Protein AF-A0A382X6I2-F1 (afdb_monomer_lite)

Organism: NCBI:txid408172

Structure (mmCIF, N/CA/C/O backbone):
data_AF-A0A382X6I2-F1
#
_entry.id   AF-A0A382X6I2-F1
#
loop_
_atom_site.group_PDB
_atom_site.id
_atom_site.type_symbol
_atom_site.label_atom_id
_atom_site.label_alt_id
_atom_site.label_comp_id
_atom_site.label_asym_id
_atom_site.label_entity_id
_atom_site.label_seq_id
_atom_site.pdbx_PDB_ins_code
_atom_site.Cartn_x
_atom_site.Cartn_y
_atom_site.Cartn_z
_atom_site.occupancy
_atom_site.B_iso_or_equiv
_atom_site.auth_seq_id
_atom_site.auth_comp_id
_atom_site.auth_asym_id
_atom_site.auth_atom_id
_atom_site.pdbx_PDB_model_num
ATOM 1 N N . VAL A 1 1 ? 8.672 -0.608 -14.858 1.00 56.34 1 VAL A N 1
ATOM 2 C CA . VAL A 1 1 ? 7.930 -1.368 -15.909 1.00 56.34 1 VAL A CA 1
ATOM 3 C C . VAL A 1 1 ? 8.801 -2.324 -16.708 1.00 56.34 1 VAL A C 1
ATOM 5 O O . VAL A 1 1 ? 8.551 -3.518 -16.644 1.00 56.34 1 VAL A O 1
ATOM 8 N N . ARG A 1 2 ? 9.823 -1.840 -17.442 1.00 65.06 2 ARG A N 1
ATOM 9 C CA . ARG A 1 2 ? 10.637 -2.690 -18.342 1.00 65.06 2 ARG A CA 1
ATOM 10 C C . ARG A 1 2 ? 11.285 -3.882 -17.634 1.00 65.06 2 ARG A C 1
ATOM 12 O O . ARG A 1 2 ? 11.310 -4.963 -18.203 1.00 65.06 2 ARG A O 1
ATOM 19 N N . ARG A 1 3 ? 11.710 -3.699 -16.377 1.00 73.62 3 ARG A N 1
ATOM 20 C CA . ARG A 1 3 ? 12.222 -4.780 -15.524 1.00 73.62 3 ARG A CA 1
ATOM 21 C C . ARG A 1 3 ? 11.199 -5.909 -15.349 1.00 73.62 3 ARG A C 1
ATOM 23 O O . ARG A 1 3 ? 11.481 -7.027 -15.742 1.00 73.62 3 ARG A O 1
ATOM 30 N N . TRP A 1 4 ? 10.005 -5.619 -14.829 1.00 74.12 4 TRP A N 1
ATOM 31 C CA . TRP A 1 4 ? 8.982 -6.645 -14.569 1.00 74.12 4 TRP A CA 1
ATOM 32 C C . TRP A 1 4 ? 8.440 -7.300 -15.835 1.00 74.12 4 TRP A C 1
ATOM 34 O O . TRP A 1 4 ? 8.237 -8.508 -15.851 1.00 74.12 4 TRP A O 1
ATOM 44 N N . HIS A 1 5 ? 8.257 -6.524 -16.905 1.00 77.75 5 HIS A N 1
ATOM 45 C CA . HIS A 1 5 ? 7.891 -7.079 -18.203 1.00 77.75 5 HIS A CA 1
ATOM 46 C C . HIS A 1 5 ? 8.974 -8.038 -18.721 1.00 77.75 5 HIS A C 1
ATOM 48 O O . HIS A 1 5 ? 8.654 -9.165 -19.078 1.00 77.75 5 HIS A O 1
ATOM 54 N N . GLY A 1 6 ? 10.252 -7.641 -18.679 1.00 78.44 6 GLY A N 1
ATOM 55 C CA . GLY A 1 6 ? 11.369 -8.504 -19.072 1.00 78.44 6 GLY A CA 1
ATOM 56 C C . GLY A 1 6 ? 11.464 -9.780 -18.233 1.00 78.44 6 GLY A C 1
ATOM 57 O O . GLY A 1 6 ? 11.609 -10.862 -18.789 1.00 78.44 6 GLY A O 1
ATOM 58 N N . LEU A 1 7 ? 11.296 -9.676 -16.911 1.00 80.38 7 LEU A N 1
ATOM 59 C CA . LEU A 1 7 ? 11.287 -10.837 -16.017 1.00 80.38 7 LEU A CA 1
ATOM 60 C C . LEU A 1 7 ? 10.125 -11.792 -16.309 1.00 80.38 7 LEU A C 1
ATOM 62 O O . LEU A 1 7 ? 10.330 -12.999 -16.371 1.00 80.38 7 LEU A O 1
ATOM 66 N N . ALA A 1 8 ? 8.922 -11.267 -16.545 1.00 81.50 8 ALA A N 1
ATOM 67 C CA . ALA A 1 8 ? 7.770 -12.087 -16.906 1.00 81.50 8 ALA A CA 1
ATOM 68 C C . ALA A 1 8 ? 7.981 -12.838 -18.231 1.00 81.50 8 ALA A C 1
ATOM 70 O O . ALA A 1 8 ? 7.583 -13.995 -18.338 1.00 81.50 8 ALA A O 1
ATOM 71 N N . LEU A 1 9 ? 8.651 -12.223 -19.215 1.00 82.62 9 LEU A N 1
ATOM 72 C CA . LEU A 1 9 ? 9.014 -12.886 -20.472 1.00 82.62 9 LEU A CA 1
ATOM 73 C C . LEU A 1 9 ? 10.057 -13.992 -20.284 1.00 82.62 9 LEU A C 1
ATOM 75 O O . LEU A 1 9 ? 9.962 -15.026 -20.939 1.00 82.62 9 LEU A O 1
ATOM 79 N N . LEU A 1 10 ? 11.040 -13.797 -19.401 1.00 84.19 10 LEU A N 1
ATOM 80 C CA . LEU A 1 10 ? 12.022 -14.838 -19.072 1.00 84.19 10 LEU A CA 1
ATOM 81 C C . LEU A 1 10 ? 11.347 -16.042 -18.411 1.00 84.19 10 LEU A C 1
ATOM 83 O O . LEU A 1 10 ? 11.576 -17.176 -18.828 1.00 84.19 10 LEU A O 1
ATOM 87 N N . VAL A 1 11 ? 10.451 -15.780 -17.454 1.00 84.12 11 VAL A N 1
ATOM 88 C CA . VAL A 1 11 ? 9.634 -16.809 -16.798 1.00 84.12 11 VAL A CA 1
ATOM 89 C C . VAL A 1 11 ? 8.746 -17.534 -17.811 1.00 84.12 11 VAL A C 1
ATOM 91 O O . VAL A 1 11 ? 8.694 -18.757 -17.807 1.00 84.12 11 VAL A O 1
ATOM 94 N N . LEU A 1 12 ? 8.086 -16.802 -18.716 1.00 84.44 12 LEU A N 1
ATOM 95 C CA . LEU A 1 12 ? 7.240 -17.387 -19.764 1.00 84.44 12 LEU A CA 1
ATOM 96 C C . LEU A 1 12 ? 8.028 -18.319 -20.698 1.00 84.44 12 LEU A C 1
ATOM 98 O O . LEU A 1 12 ? 7.512 -19.342 -21.138 1.00 84.44 12 LEU A O 1
ATOM 102 N N . LYS A 1 13 ? 9.287 -17.973 -20.985 1.00 85.62 13 LYS A N 1
ATOM 103 C CA . LYS A 1 13 ? 10.186 -18.743 -21.855 1.00 85.62 13 LYS A CA 1
ATOM 104 C C . LYS A 1 13 ? 10.961 -19.841 -21.115 1.00 85.62 13 LYS A C 1
ATOM 106 O O . LYS A 1 13 ? 11.794 -20.489 -21.741 1.00 85.62 13 LYS A O 1
ATOM 111 N N . ASN A 1 14 ? 10.694 -20.058 -19.822 1.00 81.38 14 ASN A N 1
ATOM 112 C CA . ASN A 1 14 ? 11.422 -20.993 -18.953 1.00 81.38 14 ASN A CA 1
ATOM 113 C C . ASN A 1 14 ? 12.951 -20.801 -18.993 1.00 81.38 14 ASN A C 1
ATOM 115 O O . ASN A 1 14 ? 13.709 -21.767 -18.950 1.00 81.38 14 ASN A O 1
ATOM 119 N N . ILE A 1 15 ? 13.416 -19.552 -19.093 1.00 78.94 15 ILE A N 1
ATOM 120 C CA . ILE A 1 15 ? 14.846 -19.234 -19.063 1.00 78.94 15 ILE A CA 1
ATOM 121 C C . ILE A 1 15 ? 15.241 -18.982 -17.607 1.00 78.94 15 ILE A C 1
ATOM 123 O O . ILE A 1 15 ? 14.741 -18.044 -16.983 1.00 78.94 15 ILE A O 1
ATOM 127 N N . GLU A 1 16 ? 16.136 -19.810 -17.067 1.00 67.00 16 GLU A N 1
ATOM 128 C CA . GLU A 1 16 ? 16.657 -19.642 -15.708 1.00 67.00 16 GLU A CA 1
ATOM 129 C C . GLU A 1 16 ? 17.445 -18.330 -15.592 1.00 67.00 16 GLU A C 1
ATOM 131 O O . GLU A 1 16 ? 18.432 -18.103 -16.292 1.00 67.00 16 GLU A O 1
ATOM 136 N N . SER A 1 17 ? 17.002 -17.444 -14.698 1.00 60.38 17 SER A N 1
ATOM 137 C CA . SER A 1 17 ? 17.701 -16.202 -14.368 1.00 60.38 17 SER A CA 1
ATOM 138 C C . SER A 1 17 ? 18.360 -16.329 -12.985 1.00 60.38 17 SER A C 1
ATOM 140 O O . SER A 1 17 ? 17.630 -16.442 -11.997 1.00 60.38 17 SER A O 1
ATOM 142 N N . PRO A 1 18 ? 19.699 -16.278 -12.879 1.00 56.12 18 PRO A N 1
ATOM 143 C CA . PRO A 1 18 ? 20.418 -16.619 -11.647 1.00 56.12 18 PRO A CA 1
ATOM 144 C C . PRO A 1 18 ? 20.353 -15.575 -10.509 1.00 56.12 18 PRO A C 1
ATOM 146 O O . PRO A 1 18 ? 20.893 -15.828 -9.439 1.00 56.12 18 PRO A O 1
ATOM 149 N N . GLU A 1 19 ? 19.689 -14.424 -10.682 1.00 56.19 19 GLU A N 1
ATOM 150 C CA . GLU A 1 19 ? 19.811 -13.273 -9.758 1.00 56.19 19 GLU A CA 1
ATOM 151 C C . GLU A 1 19 ? 18.493 -12.771 -9.128 1.00 56.19 19 GLU A C 1
ATOM 153 O O . GLU A 1 19 ? 18.365 -11.586 -8.811 1.00 56.19 19 GLU A O 1
ATOM 158 N N . LEU A 1 20 ? 17.470 -13.613 -8.949 1.00 57.66 20 LEU A N 1
ATOM 159 C CA . LEU A 1 20 ? 16.170 -13.130 -8.453 1.00 57.66 20 LEU A CA 1
ATOM 160 C C . LEU A 1 20 ? 15.783 -13.684 -7.084 1.00 57.66 20 LEU A C 1
ATOM 162 O O . LEU A 1 20 ? 15.649 -14.888 -6.884 1.00 57.66 20 LEU A O 1
ATOM 166 N N . ASN A 1 21 ? 15.505 -12.763 -6.158 1.00 63.97 21 ASN A N 1
ATOM 167 C CA . ASN A 1 21 ? 14.834 -13.065 -4.900 1.00 63.97 21 ASN A CA 1
ATOM 168 C C . ASN A 1 21 ? 13.460 -13.697 -5.175 1.00 63.97 21 ASN A C 1
ATOM 170 O O . ASN A 1 21 ? 12.673 -13.174 -5.964 1.00 63.97 21 ASN A O 1
ATOM 174 N N . ILE A 1 22 ? 13.136 -14.774 -4.456 1.00 64.38 22 ILE A N 1
ATOM 175 C CA . ILE A 1 22 ? 11.884 -15.547 -4.599 1.00 64.38 22 ILE A CA 1
ATOM 176 C C . ILE A 1 22 ? 10.633 -14.649 -4.497 1.00 64.38 22 ILE A C 1
ATOM 178 O O . ILE A 1 22 ? 9.656 -14.847 -5.216 1.00 64.38 22 ILE A O 1
ATOM 182 N N . ILE A 1 23 ? 10.684 -13.624 -3.641 1.00 61.97 23 ILE A N 1
ATOM 183 C CA . ILE A 1 23 ? 9.593 -12.659 -3.412 1.00 61.97 23 ILE A CA 1
ATOM 184 C C . ILE A 1 23 ? 9.403 -11.730 -4.623 1.00 61.97 23 ILE A C 1
ATOM 186 O O . ILE A 1 23 ? 8.279 -11.422 -5.010 1.00 61.97 23 ILE A O 1
ATOM 190 N N . ASP A 1 24 ? 10.488 -11.320 -5.282 1.00 64.38 24 ASP A N 1
ATOM 191 C CA . ASP A 1 24 ? 10.397 -10.504 -6.497 1.00 64.38 24 ASP A CA 1
ATOM 192 C C . ASP A 1 24 ? 9.832 -11.324 -7.674 1.00 64.38 24 ASP A C 1
ATOM 194 O O . ASP A 1 24 ? 9.151 -10.791 -8.551 1.00 64.38 24 ASP A O 1
ATOM 198 N N . LEU A 1 25 ? 10.038 -12.643 -7.667 1.00 76.94 25 LEU A N 1
ATOM 199 C CA . LEU A 1 25 ? 9.598 -13.545 -8.728 1.00 76.94 25 LEU A CA 1
ATOM 200 C C . LEU A 1 25 ? 8.075 -13.771 -8.742 1.00 76.94 25 LEU A C 1
ATOM 202 O O . LEU A 1 25 ? 7.506 -14.015 -9.805 1.00 76.94 25 LEU A O 1
ATOM 206 N N . ALA A 1 26 ? 7.391 -13.629 -7.602 1.00 82.00 26 ALA A N 1
ATOM 207 C CA . ALA A 1 26 ? 5.947 -13.862 -7.494 1.00 82.00 26 ALA A CA 1
ATOM 208 C C . ALA A 1 26 ? 5.128 -12.973 -8.449 1.00 82.00 26 ALA A C 1
ATOM 210 O O . ALA A 1 26 ? 4.236 -13.452 -9.151 1.00 82.00 26 ALA A O 1
ATOM 211 N N . TYR A 1 27 ? 5.472 -11.684 -8.538 1.00 84.50 27 TYR A N 1
ATOM 212 C CA . TYR A 1 27 ? 4.810 -10.764 -9.466 1.00 84.50 27 TYR A CA 1
ATOM 213 C C . TYR A 1 27 ? 5.131 -11.087 -10.933 1.00 84.50 27 TYR A C 1
ATOM 215 O O . TYR A 1 27 ? 4.260 -10.971 -11.795 1.00 84.50 27 TYR A O 1
ATOM 223 N N . ALA A 1 28 ? 6.357 -11.536 -11.222 1.00 86.19 28 ALA A N 1
ATOM 224 C CA . ALA A 1 28 ? 6.752 -11.955 -12.565 1.00 86.19 28 ALA A CA 1
ATOM 225 C C . ALA A 1 28 ? 6.007 -13.225 -13.015 1.00 86.19 28 ALA A C 1
ATOM 227 O O . ALA A 1 28 ? 5.555 -13.274 -14.156 1.00 86.19 28 ALA A O 1
ATOM 228 N N . TYR A 1 29 ? 5.805 -14.205 -12.125 1.00 87.25 29 TYR A N 1
ATOM 229 C CA . TYR A 1 29 ? 4.975 -15.386 -12.392 1.00 87.25 29 TYR A CA 1
ATOM 230 C C . TYR A 1 29 ? 3.515 -15.025 -12.639 1.00 87.25 29 TYR A C 1
ATOM 232 O O . TYR A 1 29 ? 2.929 -15.497 -13.611 1.00 87.25 29 TYR A O 1
ATOM 240 N N . PHE A 1 30 ? 2.938 -14.161 -11.800 1.00 87.62 30 PHE A N 1
ATOM 241 C CA . PHE A 1 30 ? 1.582 -13.657 -12.013 1.00 87.62 30 PHE A CA 1
ATOM 242 C C . PHE A 1 30 ? 1.449 -13.005 -13.395 1.00 87.62 30 PHE A C 1
ATOM 244 O O . PHE A 1 30 ? 0.538 -13.330 -14.152 1.00 87.62 30 PHE A O 1
ATOM 251 N N . LEU A 1 31 ? 2.387 -12.131 -13.759 1.00 87.69 31 LEU A N 1
ATOM 252 C CA . LEU A 1 31 ? 2.351 -11.437 -15.041 1.00 87.69 31 LEU A CA 1
ATOM 253 C C . LEU A 1 31 ? 2.604 -12.377 -16.232 1.00 87.69 31 LEU A C 1
ATOM 255 O O . LEU A 1 31 ? 1.954 -12.236 -17.264 1.00 87.69 31 LEU A O 1
ATOM 259 N N . SER A 1 32 ? 3.494 -13.359 -16.080 1.00 87.75 32 SER A N 1
ATOM 260 C CA . SER A 1 32 ? 3.747 -14.408 -17.074 1.00 87.75 32 SER A CA 1
ATOM 261 C C . SER A 1 32 ? 2.498 -15.255 -17.333 1.00 87.75 32 SER A C 1
ATOM 263 O O . SER A 1 32 ? 2.132 -15.478 -18.485 1.00 87.75 32 SER A O 1
ATOM 265 N N . PHE A 1 33 ? 1.772 -15.633 -16.277 1.00 88.94 33 PHE A N 1
ATOM 266 C CA . PHE A 1 33 ? 0.485 -16.320 -16.394 1.00 88.94 33 PHE A CA 1
ATOM 267 C C . PHE A 1 33 ? -0.564 -15.475 -17.133 1.00 88.94 33 PHE A C 1
ATOM 269 O O . PHE A 1 33 ? -1.317 -15.985 -17.955 1.00 88.94 33 PHE A O 1
ATOM 276 N N . ILE A 1 34 ? -0.607 -14.163 -16.898 1.00 89.38 34 ILE A N 1
ATOM 277 C CA . ILE A 1 34 ? -1.490 -13.279 -17.668 1.00 89.38 34 ILE A CA 1
ATOM 278 C C . ILE A 1 34 ? -1.079 -13.233 -19.145 1.00 89.38 34 ILE A C 1
ATOM 280 O O . ILE A 1 34 ? -1.947 -13.280 -20.018 1.00 89.38 34 ILE A O 1
ATOM 284 N N . TYR A 1 35 ? 0.219 -13.147 -19.447 1.00 90.12 35 TYR A N 1
ATOM 285 C CA . TYR A 1 35 ? 0.704 -13.130 -20.829 1.00 90.12 35 TYR A CA 1
ATOM 286 C C . TYR A 1 35 ? 0.437 -14.437 -21.566 1.00 90.12 35 TYR A C 1
ATOM 288 O O . TYR A 1 35 ? 0.106 -14.381 -22.747 1.00 90.12 35 TYR A O 1
ATOM 296 N N . SER A 1 36 ? 0.508 -15.586 -20.888 1.00 89.56 36 SER A N 1
ATOM 297 C CA . SER A 1 36 ? 0.186 -16.877 -21.504 1.00 89.56 36 SER A CA 1
ATOM 298 C C . SER A 1 36 ? -1.292 -16.999 -21.888 1.00 89.56 36 SER A C 1
ATOM 300 O O . SER A 1 36 ? -1.613 -17.670 -22.865 1.00 89.56 36 SER A O 1
ATOM 302 N N . LEU A 1 37 ? -2.190 -16.326 -21.159 1.00 90.50 37 LEU A N 1
ATOM 303 C CA . LEU A 1 37 ? -3.623 -16.280 -21.468 1.00 90.50 37 LEU A CA 1
ATOM 304 C C . LEU A 1 37 ? -4.003 -15.203 -22.489 1.00 90.50 37 LEU A C 1
ATOM 306 O O . LEU A 1 37 ? -5.066 -15.286 -23.102 1.00 90.50 37 LEU A O 1
ATOM 310 N N . THR A 1 38 ? -3.190 -14.157 -22.616 1.00 88.38 38 THR A N 1
ATOM 311 C CA . THR A 1 38 ? -3.506 -12.975 -23.423 1.00 88.38 38 THR A CA 1
ATOM 312 C C . THR A 1 38 ? -2.442 -12.751 -24.493 1.00 88.38 38 THR A C 1
ATOM 314 O O . THR A 1 38 ? -2.370 -13.508 -25.455 1.00 88.38 38 THR A O 1
ATOM 317 N N . THR A 1 39 ? -1.640 -11.693 -24.364 1.00 87.12 39 THR A N 1
ATOM 318 C CA . THR A 1 39 ? -0.507 -11.385 -25.236 1.00 87.12 39 THR A CA 1
ATOM 319 C C . THR A 1 39 ? 0.630 -10.760 -24.430 1.00 87.12 39 THR A C 1
ATOM 321 O O . THR A 1 39 ? 0.419 -10.127 -23.393 1.00 87.12 39 THR A O 1
ATOM 324 N N . GLU A 1 40 ? 1.855 -10.911 -24.926 1.00 87.00 40 GLU A N 1
ATOM 325 C CA . GLU A 1 40 ? 3.065 -10.311 -24.360 1.00 87.00 40 GLU A CA 1
ATOM 326 C C . GLU A 1 40 ? 3.086 -8.789 -24.593 1.00 87.00 40 GLU A C 1
ATOM 328 O O . GLU A 1 40 ? 3.705 -8.291 -25.531 1.00 87.00 40 GLU A O 1
ATOM 333 N N . SER A 1 41 ? 2.389 -8.017 -23.756 1.00 83.81 41 SER A N 1
ATOM 334 C CA . SER A 1 41 ? 2.269 -6.568 -23.950 1.00 83.81 41 SER A CA 1
ATOM 335 C C . SER A 1 41 ? 2.457 -5.772 -22.665 1.00 83.81 41 SER A C 1
ATOM 337 O O . SER A 1 41 ? 1.767 -5.980 -21.667 1.00 83.81 41 SER A O 1
ATOM 339 N N . ILE A 1 42 ? 3.345 -4.773 -22.726 1.00 82.75 42 ILE A N 1
ATOM 340 C CA . ILE A 1 42 ? 3.538 -3.775 -21.661 1.00 82.75 42 ILE A CA 1
ATOM 341 C C . ILE A 1 42 ? 2.232 -3.020 -21.375 1.00 82.75 42 ILE A C 1
ATOM 343 O O . ILE A 1 42 ? 1.951 -2.674 -20.225 1.00 82.75 42 ILE A O 1
ATOM 347 N N . THR A 1 43 ? 1.415 -2.785 -22.404 1.00 83.62 43 THR A N 1
ATOM 348 C CA . THR A 1 43 ? 0.135 -2.080 -22.278 1.00 83.62 43 THR A CA 1
ATOM 349 C C . THR A 1 43 ? -0.820 -2.829 -21.354 1.00 83.62 43 THR A C 1
ATOM 351 O O . THR A 1 43 ? -1.482 -2.205 -20.530 1.00 83.62 43 THR A O 1
ATOM 354 N N . ILE A 1 44 ? -0.842 -4.165 -21.427 1.00 83.31 44 ILE A N 1
ATOM 355 C CA . ILE A 1 44 ? -1.668 -5.006 -20.551 1.00 83.31 44 ILE A CA 1
ATOM 356 C C . ILE A 1 44 ? -1.200 -4.881 -19.099 1.00 83.31 44 ILE A C 1
ATOM 358 O O . ILE A 1 44 ? -2.027 -4.739 -18.201 1.00 83.31 44 ILE A O 1
ATOM 362 N N . THR A 1 45 ? 0.113 -4.855 -18.852 1.00 84.12 45 THR A N 1
ATOM 363 C CA . THR A 1 45 ? 0.650 -4.656 -17.496 1.00 84.12 45 THR A CA 1
ATOM 364 C C . THR A 1 45 ? 0.215 -3.323 -16.902 1.00 84.12 45 THR A C 1
ATOM 366 O O . THR A 1 45 ? -0.196 -3.270 -15.744 1.00 84.12 45 THR A O 1
ATOM 369 N N . ILE A 1 46 ? 0.330 -2.241 -17.680 1.00 81.56 46 ILE A N 1
ATOM 370 C CA . ILE A 1 46 ? -0.042 -0.893 -17.239 1.00 81.56 46 ILE A CA 1
ATOM 371 C C . ILE A 1 46 ? -1.542 -0.851 -16.958 1.00 81.56 46 ILE A C 1
ATOM 373 O O . ILE A 1 46 ? -1.939 -0.451 -15.869 1.00 81.56 46 ILE A O 1
ATOM 377 N N . PHE A 1 47 ? -2.358 -1.350 -17.887 1.00 85.00 47 PHE A N 1
ATOM 378 C CA . PHE A 1 47 ? -3.807 -1.411 -17.729 1.00 85.00 47 PHE A CA 1
ATOM 379 C C . PHE A 1 47 ? -4.219 -2.153 -16.451 1.00 85.00 47 PHE A C 1
ATOM 381 O O . PHE A 1 47 ? -4.982 -1.621 -15.647 1.00 85.00 47 PHE A O 1
ATOM 388 N N . LEU A 1 48 ? -3.674 -3.349 -16.214 1.00 87.62 48 LEU A N 1
ATOM 389 C CA . LEU A 1 48 ? -3.992 -4.138 -15.024 1.00 87.62 48 LEU A CA 1
ATOM 390 C C . LEU A 1 48 ? -3.539 -3.459 -13.724 1.00 87.62 48 LEU A C 1
ATOM 392 O O . LEU A 1 48 ? -4.262 -3.501 -12.731 1.00 87.62 48 LEU A O 1
ATOM 396 N N . SER A 1 49 ? -2.373 -2.805 -13.730 1.00 86.38 49 SER A N 1
ATOM 397 C CA . SER A 1 49 ? -1.899 -1.992 -12.602 1.00 86.38 49 SER A CA 1
ATOM 398 C C . SER A 1 49 ? -2.866 -0.840 -12.300 1.00 86.38 49 SER A C 1
ATOM 400 O O . SER A 1 49 ? -3.280 -0.655 -11.154 1.00 86.38 49 SER A O 1
ATOM 402 N N . SER A 1 50 ? -3.319 -0.119 -13.331 1.00 85.69 50 SER A N 1
ATOM 403 C CA . SER A 1 50 ? -4.300 0.960 -13.181 1.00 85.69 50 SER A CA 1
ATOM 404 C C . SER A 1 50 ? -5.644 0.449 -12.654 1.00 85.69 50 SER A C 1
ATOM 406 O O . SER A 1 50 ? -6.231 1.074 -11.773 1.00 85.69 50 SER A O 1
ATOM 408 N N . VAL A 1 51 ? -6.115 -0.713 -13.122 1.00 88.75 51 VAL A N 1
ATOM 409 C CA . VAL A 1 51 ? -7.336 -1.352 -12.602 1.00 88.75 51 VAL A CA 1
ATOM 410 C C . VAL A 1 51 ? -7.181 -1.706 -11.121 1.00 88.75 51 VAL A C 1
ATOM 412 O O . VAL A 1 51 ? -8.055 -1.366 -10.322 1.00 88.75 51 VAL A O 1
ATOM 415 N N . ALA A 1 52 ? -6.068 -2.335 -10.729 1.00 91.44 52 ALA A N 1
ATOM 416 C CA . ALA A 1 52 ? -5.797 -2.670 -9.331 1.00 91.44 52 ALA A CA 1
ATOM 417 C C . ALA A 1 52 ? -5.790 -1.419 -8.437 1.00 91.44 52 ALA A C 1
ATOM 419 O O . ALA A 1 52 ? -6.374 -1.425 -7.351 1.00 91.44 52 ALA A O 1
ATOM 420 N N . TRP A 1 53 ? -5.204 -0.323 -8.922 1.00 89.38 53 TRP A N 1
ATOM 421 C CA . TRP A 1 53 ? -5.209 0.956 -8.220 1.00 89.38 53 TRP A CA 1
ATOM 422 C C . TRP A 1 53 ? -6.619 1.544 -8.061 1.00 89.38 53 TRP A C 1
ATOM 424 O O . TRP A 1 53 ? -6.996 1.934 -6.956 1.00 89.38 53 TRP A O 1
ATOM 434 N N . VAL A 1 54 ? -7.436 1.553 -9.121 1.00 89.19 54 VAL A N 1
ATOM 435 C CA . VAL A 1 54 ? -8.825 2.046 -9.055 1.00 89.19 54 VAL A CA 1
ATOM 436 C C . VAL A 1 54 ? -9.642 1.235 -8.048 1.00 89.19 54 VAL A C 1
ATOM 438 O O . VAL A 1 54 ? -10.342 1.806 -7.209 1.00 89.19 54 VAL A O 1
ATOM 441 N N . ILE A 1 55 ? -9.524 -0.096 -8.074 1.00 93.88 55 ILE A N 1
ATOM 442 C CA . ILE A 1 55 ? -10.192 -0.968 -7.098 1.00 93.88 55 ILE A CA 1
ATOM 443 C C . ILE A 1 55 ? -9.715 -0.630 -5.680 1.00 93.88 55 ILE A C 1
ATOM 445 O O . ILE A 1 55 ? -10.533 -0.523 -4.767 1.00 93.88 55 ILE A O 1
ATOM 449 N N . SER A 1 56 ? -8.415 -0.397 -5.494 1.00 93.06 56 SER A N 1
ATOM 450 C CA . SER A 1 56 ? -7.852 0.008 -4.206 1.00 93.06 56 SER A CA 1
ATOM 451 C C . SER A 1 56 ? -8.465 1.313 -3.684 1.00 93.06 56 SER A C 1
ATOM 453 O O . SER A 1 56 ? -8.860 1.379 -2.518 1.00 93.06 56 SER A O 1
ATOM 455 N N . ALA A 1 57 ? -8.636 2.321 -4.547 1.00 91.38 57 ALA A N 1
ATOM 456 C CA . ALA A 1 57 ? -9.289 3.583 -4.198 1.00 91.38 57 ALA A CA 1
ATOM 457 C C . ALA A 1 57 ? -10.758 3.382 -3.779 1.00 91.38 57 ALA A C 1
ATOM 459 O O . ALA A 1 57 ? -11.219 3.969 -2.797 1.00 91.38 57 ALA A O 1
ATOM 460 N N . PHE A 1 58 ? -11.494 2.501 -4.466 1.00 94.50 58 PHE A N 1
ATOM 461 C CA . PHE A 1 58 ? -12.861 2.148 -4.074 1.00 94.50 58 PHE A CA 1
ATOM 462 C C . PHE A 1 58 ? -12.925 1.445 -2.715 1.00 94.50 58 PHE A C 1
ATOM 464 O O . PHE A 1 58 ? -13.832 1.714 -1.924 1.00 94.50 58 PHE A O 1
ATOM 471 N N . VAL A 1 59 ? -11.975 0.558 -2.414 1.00 96.25 59 VAL A N 1
ATOM 472 C CA . VAL A 1 59 ? -11.893 -0.084 -1.094 1.00 96.25 59 VAL A CA 1
ATOM 473 C C . VAL A 1 59 ? -11.590 0.959 -0.017 1.00 96.25 59 VAL A C 1
ATOM 475 O O . VAL A 1 59 ? -12.258 0.964 1.015 1.00 96.25 59 VAL A O 1
ATOM 478 N N . LEU A 1 60 ? -10.674 1.897 -0.273 1.00 94.00 60 LEU A N 1
ATOM 479 C CA . LEU A 1 60 ? -10.382 3.002 0.643 1.00 94.00 60 LEU A CA 1
ATOM 480 C C . LEU A 1 60 ? -11.623 3.859 0.929 1.00 94.00 60 LEU A C 1
ATOM 482 O O . LEU A 1 60 ? -11.908 4.155 2.088 1.00 94.00 60 LEU A O 1
ATOM 486 N N . LEU A 1 61 ? -12.413 4.190 -0.096 1.00 93.81 61 LEU A N 1
ATOM 487 C CA . LEU A 1 61 ? -13.698 4.877 0.073 1.00 93.81 61 LEU A CA 1
ATOM 488 C C . LEU A 1 61 ? -14.636 4.122 1.016 1.00 93.81 61 LEU A C 1
ATOM 490 O O . LEU A 1 61 ? -15.235 4.722 1.909 1.00 93.81 61 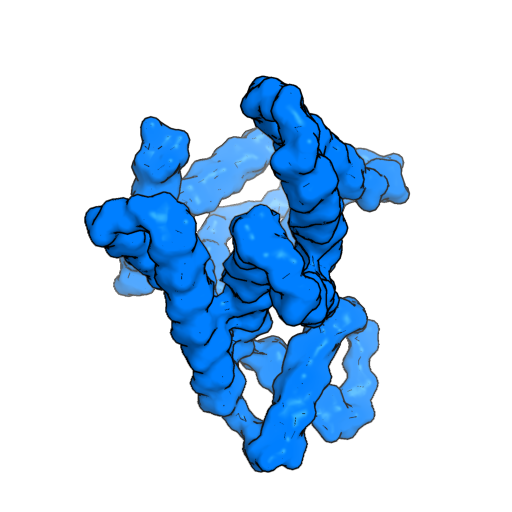LEU A O 1
ATOM 494 N N . LYS A 1 62 ? -14.738 2.797 0.867 1.00 94.69 62 LYS A N 1
ATOM 495 C CA . LYS A 1 62 ? -15.541 1.970 1.777 1.00 94.69 62 LYS A CA 1
ATOM 496 C C . LYS A 1 62 ? -15.006 2.005 3.208 1.00 94.69 62 LYS A C 1
ATOM 498 O O . LYS A 1 62 ? -15.810 2.099 4.129 1.00 94.69 62 LYS A O 1
ATOM 503 N N . ILE A 1 63 ? -13.687 1.971 3.404 1.00 92.94 63 ILE A N 1
ATOM 504 C CA . ILE A 1 63 ? -13.069 2.104 4.733 1.00 92.94 63 ILE A CA 1
ATOM 505 C C . ILE A 1 63 ? -13.429 3.457 5.358 1.00 92.94 63 ILE A C 1
ATOM 507 O O . ILE A 1 63 ? -13.885 3.503 6.496 1.00 92.94 63 ILE A O 1
ATOM 511 N N . MET A 1 64 ? -13.287 4.560 4.622 1.00 91.19 64 MET A N 1
ATOM 512 C CA . MET A 1 64 ? -13.610 5.895 5.142 1.00 91.19 64 MET A CA 1
ATOM 513 C C . MET A 1 64 ? -15.092 6.046 5.497 1.00 91.19 64 MET A C 1
ATOM 515 O O . MET A 1 64 ? -15.421 6.666 6.509 1.00 91.19 64 MET A O 1
ATOM 519 N N . ASN A 1 65 ? -15.979 5.446 4.698 1.00 92.38 65 ASN A N 1
ATOM 520 C CA . ASN A 1 65 ? -17.410 5.389 4.991 1.00 92.38 65 ASN A CA 1
ATOM 521 C C . ASN A 1 65 ? -17.700 4.593 6.271 1.00 92.38 65 ASN A C 1
ATOM 523 O O . ASN A 1 65 ? -18.541 5.014 7.058 1.00 92.38 65 ASN A O 1
ATOM 527 N N . LEU A 1 66 ? -16.986 3.488 6.523 1.00 89.69 66 LEU A N 1
ATOM 528 C CA . LEU A 1 66 ? -17.117 2.729 7.777 1.00 89.69 66 LEU A CA 1
ATOM 529 C C . LEU A 1 66 ? -16.713 3.552 9.007 1.00 89.69 66 LEU A C 1
ATOM 531 O O . LEU A 1 66 ? -17.272 3.355 10.082 1.00 89.69 66 LEU A O 1
ATOM 535 N N . PHE A 1 67 ? -15.766 4.479 8.855 1.00 88.25 67 PHE A N 1
ATOM 536 C CA . PHE A 1 67 ? -15.368 5.411 9.912 1.00 88.25 67 PHE A CA 1
ATOM 537 C C . PHE A 1 67 ? -16.246 6.669 9.992 1.00 88.25 67 PHE A C 1
ATOM 539 O O . PHE A 1 67 ? -15.943 7.562 10.782 1.00 88.25 67 PHE A O 1
ATOM 546 N N . SER A 1 68 ? -17.317 6.759 9.194 1.00 90.81 68 SER A N 1
ATOM 547 C CA . SER A 1 68 ? -18.217 7.918 9.138 1.00 90.81 68 SER A CA 1
ATOM 548 C C . SER A 1 68 ? -17.473 9.247 8.946 1.00 90.81 68 SER A C 1
ATOM 550 O O . SER A 1 68 ? -17.819 10.261 9.557 1.00 90.81 68 SER A O 1
ATOM 552 N N . MET A 1 69 ? -16.414 9.250 8.127 1.00 88.38 69 MET A N 1
ATOM 553 C CA . MET A 1 69 ? -15.653 10.472 7.856 1.00 88.38 69 MET A CA 1
ATOM 554 C C . MET A 1 69 ? -16.532 11.520 7.154 1.00 88.38 69 MET A C 1
ATOM 556 O O . MET A 1 69 ? -17.436 11.197 6.387 1.00 88.38 69 MET A O 1
ATOM 560 N N . SER A 1 70 ? -16.266 12.804 7.395 1.00 93.06 70 SER A N 1
ATOM 561 C CA . SER A 1 70 ? -16.951 13.872 6.662 1.00 93.06 70 SER A CA 1
ATOM 562 C C . SER A 1 70 ? -16.513 13.889 5.193 1.00 93.06 70 SER A C 1
ATOM 564 O O . SER A 1 70 ? -15.371 13.551 4.875 1.00 93.06 70 SER A O 1
ATOM 566 N N . TYR A 1 71 ? -17.386 14.353 4.293 1.00 91.06 71 TYR A N 1
ATOM 567 C CA . TYR A 1 71 ? -17.082 14.452 2.858 1.00 91.06 71 TYR A CA 1
ATOM 568 C C . TYR A 1 71 ? -15.802 15.256 2.576 1.00 91.06 71 TYR A C 1
ATOM 570 O O . TYR A 1 71 ? -14.975 14.861 1.757 1.00 91.06 71 TYR A O 1
ATOM 578 N N . ARG A 1 72 ? -15.589 16.351 3.321 1.00 88.12 72 ARG A N 1
ATOM 579 C CA . ARG A 1 72 ? -14.363 17.155 3.234 1.00 88.12 72 ARG A CA 1
ATOM 580 C C . ARG A 1 72 ? -13.119 16.328 3.569 1.00 88.12 72 ARG A C 1
ATOM 582 O O . ARG A 1 72 ? -12.134 16.404 2.843 1.00 88.12 72 ARG A O 1
ATOM 589 N N . ASN A 1 73 ? -13.166 15.526 4.631 1.00 87.81 73 ASN A N 1
ATOM 590 C CA . ASN A 1 73 ? -12.032 14.697 5.042 1.00 87.81 73 ASN A CA 1
ATOM 591 C C . ASN A 1 73 ? -11.797 13.544 4.061 1.00 87.81 73 ASN A C 1
ATOM 593 O O . ASN A 1 73 ? -10.651 13.259 3.731 1.00 87.81 73 ASN A O 1
ATOM 597 N N . MET A 1 74 ? -12.865 12.933 3.542 1.00 89.25 74 MET A N 1
ATOM 598 C CA . MET A 1 74 ? -12.769 11.910 2.496 1.00 89.25 74 MET A CA 1
ATOM 599 C C . MET A 1 74 ? -12.093 12.453 1.237 1.00 89.25 74 MET A C 1
ATOM 601 O O . MET A 1 74 ? -11.212 11.797 0.689 1.00 89.25 74 MET A O 1
ATOM 605 N N . LEU A 1 75 ? -12.462 13.664 0.803 1.00 86.69 75 LEU A N 1
ATOM 606 C CA . LEU A 1 75 ? -11.819 14.325 -0.331 1.00 86.69 75 LEU A CA 1
ATOM 607 C C . LEU A 1 75 ? -10.335 14.581 -0.074 1.00 86.69 75 LEU A C 1
ATOM 609 O O . LEU A 1 75 ? -9.523 14.289 -0.943 1.00 86.69 75 LEU A O 1
ATOM 613 N N . ILE A 1 76 ? -9.970 15.079 1.111 1.00 84.62 76 ILE A N 1
ATOM 614 C CA . ILE A 1 76 ? -8.562 15.302 1.466 1.00 84.62 76 ILE A CA 1
ATOM 615 C C . ILE A 1 76 ? -7.785 13.983 1.404 1.00 84.62 76 ILE A C 1
ATOM 617 O O . ILE A 1 76 ? -6.744 13.925 0.761 1.00 84.62 76 ILE A O 1
ATOM 621 N N . VAL A 1 77 ? -8.304 12.907 2.002 1.00 86.19 77 VAL A N 1
ATOM 622 C CA . VAL A 1 77 ? -7.650 11.590 1.975 1.00 86.19 77 VAL A CA 1
ATOM 623 C C . VAL A 1 77 ? -7.542 11.045 0.549 1.00 86.19 77 VAL A C 1
ATOM 625 O O . VAL A 1 77 ? -6.497 10.511 0.197 1.00 86.19 77 VAL A O 1
ATOM 628 N N . LEU A 1 78 ? -8.563 11.210 -0.298 1.00 85.31 78 LEU A N 1
ATOM 629 C CA . LEU A 1 78 ? -8.501 10.802 -1.707 1.00 85.31 78 LEU A CA 1
ATOM 630 C C . LEU A 1 78 ? -7.485 11.605 -2.512 1.00 85.31 78 LEU A C 1
ATOM 632 O O . LEU A 1 78 ? -6.777 11.031 -3.338 1.00 85.31 78 LEU A O 1
ATOM 636 N N . ILE A 1 79 ? -7.405 12.914 -2.280 1.00 78.62 79 ILE A N 1
ATOM 637 C CA . ILE A 1 79 ? -6.399 13.774 -2.903 1.00 78.62 79 ILE A CA 1
ATOM 638 C C . ILE A 1 79 ? -5.014 13.309 -2.461 1.00 78.62 79 ILE A C 1
ATOM 640 O O . ILE A 1 79 ? -4.166 13.082 -3.312 1.00 78.62 79 ILE A O 1
ATOM 644 N N . LEU A 1 80 ? -4.797 13.064 -1.167 1.00 77.56 80 LEU A N 1
ATOM 645 C CA . LEU A 1 80 ? -3.525 12.542 -0.662 1.00 77.56 80 LEU A CA 1
ATOM 646 C C . LEU A 1 80 ? -3.199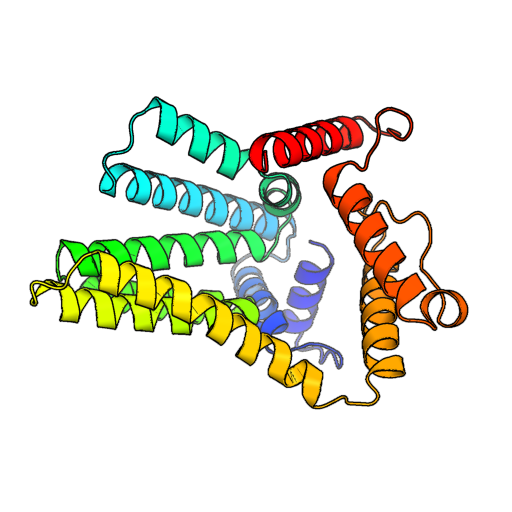 11.157 -1.228 1.00 77.56 80 LEU A C 1
ATOM 648 O O . LEU A 1 80 ? -2.056 10.894 -1.576 1.00 77.56 80 LEU A O 1
ATOM 652 N N . PHE A 1 81 ? -4.191 10.279 -1.357 1.00 80.50 81 PHE A N 1
ATOM 653 C CA . PHE A 1 81 ? -4.025 8.947 -1.933 1.00 80.50 81 PHE A CA 1
ATOM 654 C C . PHE A 1 81 ? -3.678 9.005 -3.429 1.00 80.50 81 PHE A C 1
ATOM 656 O O . PHE A 1 81 ? -2.837 8.247 -3.906 1.00 80.50 81 PHE A O 1
ATOM 663 N N . THR A 1 82 ? -4.305 9.920 -4.172 1.00 72.75 82 THR A N 1
ATOM 664 C CA . THR A 1 82 ? -4.148 10.045 -5.629 1.00 72.75 82 THR A CA 1
ATOM 665 C C . THR A 1 82 ? -2.891 10.809 -6.003 1.00 72.75 82 THR A C 1
ATOM 667 O O . THR A 1 82 ? -2.121 10.348 -6.837 1.00 72.75 82 THR A O 1
ATOM 670 N N . PHE A 1 83 ? -2.672 11.955 -5.363 1.00 67.06 83 PHE A N 1
ATOM 671 C CA . PHE A 1 83 ? -1.535 12.836 -5.596 1.00 67.06 83 PHE A CA 1
ATOM 672 C C . PHE A 1 83 ? -0.343 12.496 -4.717 1.00 67.06 83 PHE A C 1
ATOM 674 O O . PHE A 1 83 ? 0.653 13.217 -4.766 1.00 67.06 83 PHE A O 1
ATOM 681 N N . MET A 1 84 ? -0.396 11.391 -3.957 1.00 63.16 84 MET A N 1
ATOM 682 C CA . MET A 1 84 ? 0.845 10.844 -3.453 1.00 63.16 84 MET A CA 1
ATOM 683 C C . MET A 1 84 ? 1.707 10.504 -4.682 1.00 63.16 84 MET A C 1
ATOM 685 O O . MET A 1 84 ? 1.290 9.776 -5.571 1.00 63.16 84 MET A O 1
ATOM 689 N N . PRO A 1 85 ? 2.904 11.043 -4.785 1.00 47.03 85 PRO A N 1
ATOM 690 C CA . PRO A 1 85 ? 3.730 10.977 -5.990 1.00 47.03 85 PRO A CA 1
ATOM 691 C C . PRO A 1 85 ? 4.300 9.592 -6.228 1.00 47.03 85 PRO A C 1
ATOM 693 O O . PRO A 1 85 ? 4.418 9.161 -7.369 1.00 47.03 85 PRO A O 1
ATOM 696 N N . SER A 1 86 ? 4.536 8.840 -5.152 1.00 52.78 86 SER A N 1
ATOM 697 C CA . SER A 1 86 ? 4.727 7.396 -5.233 1.00 52.78 86 SER A CA 1
ATOM 698 C C . SER A 1 86 ? 3.525 6.712 -5.889 1.00 52.78 86 SER A C 1
ATOM 700 O O . SER A 1 86 ? 3.728 5.788 -6.660 1.00 52.78 86 SER A O 1
ATOM 702 N N . SER A 1 87 ? 2.294 7.183 -5.664 1.00 55.09 87 SER A N 1
ATOM 703 C CA . SER A 1 87 ? 1.104 6.737 -6.395 1.00 55.09 87 SER A CA 1
ATOM 704 C C . SER A 1 87 ? 1.141 7.233 -7.846 1.00 55.09 87 SER A C 1
ATOM 706 O O . SER A 1 87 ? 1.062 6.409 -8.741 1.00 55.09 87 SER A O 1
ATOM 708 N N . LEU A 1 88 ? 1.379 8.513 -8.149 1.00 55.06 88 LEU A N 1
ATOM 709 C CA . LEU A 1 88 ? 1.384 9.024 -9.538 1.00 55.06 88 LEU A CA 1
ATOM 710 C C . LEU A 1 88 ? 2.470 8.408 -10.440 1.00 55.06 88 LEU A C 1
ATOM 712 O O . LEU A 1 88 ? 2.192 8.020 -11.574 1.00 55.06 88 LEU A O 1
ATOM 716 N N . ILE A 1 89 ? 3.700 8.290 -9.941 1.00 53.34 89 ILE A N 1
ATOM 717 C CA . ILE A 1 89 ? 4.849 7.767 -10.695 1.00 53.34 89 ILE A CA 1
ATOM 718 C C . ILE A 1 89 ? 4.731 6.245 -10.849 1.00 53.34 89 ILE A C 1
ATOM 720 O O . ILE A 1 89 ? 5.026 5.699 -11.920 1.00 53.34 89 ILE A O 1
ATOM 724 N N . ASN A 1 90 ? 4.231 5.552 -9.815 1.00 51.78 90 ASN A N 1
ATOM 725 C CA . ASN A 1 90 ? 4.150 4.092 -9.828 1.00 51.78 90 ASN A CA 1
ATOM 726 C C . ASN A 1 90 ? 2.826 3.518 -10.363 1.00 51.78 90 ASN A C 1
ATOM 728 O O . ASN A 1 90 ? 2.772 2.332 -10.670 1.00 51.78 90 ASN A O 1
ATOM 732 N N . THR A 1 91 ? 1.755 4.305 -10.508 1.00 47.72 91 THR A N 1
ATOM 733 C CA . THR A 1 91 ? 0.457 3.808 -11.028 1.00 47.72 91 THR A CA 1
ATOM 734 C C . THR A 1 91 ? 0.345 3.860 -12.545 1.00 47.72 91 THR A C 1
ATOM 736 O O . THR A 1 91 ? -0.326 3.012 -13.134 1.00 47.72 91 THR A O 1
ATOM 739 N N . GLY A 1 92 ? 1.044 4.797 -13.197 1.00 45.94 92 GLY A N 1
ATOM 740 C CA . GLY A 1 92 ? 1.187 4.839 -14.660 1.00 45.94 92 GLY A CA 1
ATOM 741 C C . GLY A 1 92 ? 2.174 3.802 -15.208 1.00 45.94 92 GLY A C 1
ATOM 742 O O . GLY A 1 92 ? 2.324 3.632 -16.417 1.00 45.94 92 GLY A O 1
ATOM 743 N N . SER A 1 93 ? 2.861 3.094 -14.319 1.00 56.34 93 SER A N 1
ATOM 744 C CA . SER A 1 93 ? 3.838 2.076 -14.640 1.00 56.34 93 SER A CA 1
ATOM 745 C C . SER A 1 93 ? 3.266 0.704 -14.242 1.00 56.34 93 SER A C 1
ATOM 747 O O . SER A 1 93 ? 2.641 0.550 -13.202 1.00 56.34 93 SER A O 1
ATOM 749 N N . GLY A 1 94 ? 3.384 -0.309 -15.110 1.00 59.28 94 GLY A N 1
ATOM 750 C CA . GLY A 1 94 ? 2.969 -1.689 -14.824 1.00 59.28 94 GLY A CA 1
ATOM 751 C C . GLY A 1 94 ? 3.788 -2.281 -13.675 1.00 59.28 94 GLY A C 1
ATOM 752 O O . GLY A 1 94 ? 4.843 -2.878 -13.905 1.00 59.28 94 GLY A O 1
ATOM 753 N N . LEU A 1 95 ? 3.362 -1.996 -12.451 1.00 74.19 95 LEU A N 1
ATOM 754 C CA . LEU A 1 95 ? 4.144 -2.092 -11.232 1.00 74.19 95 LEU A CA 1
ATOM 755 C C . LEU A 1 95 ? 3.363 -2.871 -10.171 1.00 74.19 95 LEU A C 1
ATOM 757 O O . LEU A 1 95 ? 2.134 -2.831 -10.096 1.00 74.19 95 LEU A O 1
ATOM 761 N N . ARG A 1 96 ? 4.099 -3.610 -9.343 1.00 81.50 96 ARG A N 1
ATOM 762 C CA . ARG A 1 96 ? 3.543 -4.434 -8.259 1.00 81.50 96 ARG A CA 1
ATOM 763 C C . ARG A 1 96 ? 2.941 -3.587 -7.137 1.00 81.50 96 ARG A C 1
ATOM 765 O O . ARG A 1 96 ? 2.099 -4.059 -6.382 1.00 81.50 96 ARG A O 1
ATOM 772 N N . GLU A 1 97 ? 3.363 -2.334 -7.039 1.00 83.50 97 GLU A N 1
ATOM 773 C CA . GLU A 1 97 ? 3.016 -1.368 -6.004 1.00 83.50 97 GLU A CA 1
ATOM 774 C C . GLU A 1 97 ? 1.501 -1.082 -5.979 1.00 83.50 97 GLU A C 1
ATOM 776 O O . GLU A 1 97 ? 0.909 -0.978 -4.905 1.00 83.50 97 GLU A O 1
ATOM 781 N N . ALA A 1 98 ? 0.831 -1.066 -7.139 1.00 87.88 98 ALA A N 1
ATOM 782 C CA . ALA A 1 98 ? -0.627 -0.931 -7.210 1.00 87.88 98 ALA A CA 1
ATOM 783 C C . ALA A 1 98 ? -1.361 -2.122 -6.561 1.00 87.88 98 ALA A C 1
ATOM 785 O O . ALA A 1 98 ? -2.364 -1.942 -5.867 1.00 87.88 98 ALA A O 1
ATOM 786 N N . TYR A 1 99 ? -0.831 -3.337 -6.728 1.00 91.25 99 TYR A N 1
ATOM 787 C CA . TYR A 1 99 ? -1.365 -4.546 -6.098 1.00 91.25 99 TYR A CA 1
ATOM 788 C C . TYR A 1 99 ? -1.077 -4.582 -4.599 1.00 91.25 99 TYR A C 1
ATOM 790 O O . TYR A 1 99 ? -1.942 -4.972 -3.818 1.00 91.25 99 TYR A O 1
ATOM 798 N N . GLN A 1 100 ? 0.105 -4.125 -4.181 1.00 91.00 100 GLN A N 1
ATOM 799 C CA . GLN A 1 100 ? 0.426 -3.968 -2.762 1.00 91.00 100 GLN A CA 1
ATOM 800 C C . GLN A 1 100 ? -0.592 -3.042 -2.082 1.00 91.00 100 GLN A C 1
ATOM 802 O O . GLN A 1 100 ? -1.185 -3.426 -1.077 1.00 91.00 100 GLN A O 1
ATOM 807 N N . LEU A 1 101 ? -0.876 -1.874 -2.673 1.00 90.31 101 LEU A N 1
ATOM 808 C CA . LEU A 1 101 ? -1.897 -0.946 -2.171 1.00 90.31 101 LEU A CA 1
ATOM 809 C C . LEU A 1 101 ? -3.283 -1.594 -2.093 1.00 90.31 101 LEU A C 1
ATOM 811 O O . LEU A 1 101 ? -3.981 -1.432 -1.093 1.00 90.31 101 LEU A O 1
ATOM 815 N N . LEU A 1 102 ? -3.689 -2.320 -3.137 1.00 93.88 102 LEU A N 1
ATOM 816 C CA . LEU A 1 102 ? -4.969 -3.027 -3.169 1.00 93.88 102 LEU A CA 1
ATOM 817 C C . LEU A 1 102 ? -5.102 -4.016 -2.005 1.00 93.88 102 LEU A C 1
ATOM 819 O O . LEU A 1 102 ? -6.096 -3.979 -1.280 1.00 93.88 102 LEU A O 1
ATOM 823 N N . PHE A 1 103 ? -4.109 -4.880 -1.800 1.00 95.62 103 PHE A N 1
ATOM 824 C CA . PHE A 1 103 ? -4.172 -5.904 -0.758 1.00 95.62 103 PHE A CA 1
ATOM 825 C C . PHE A 1 103 ? -4.010 -5.327 0.656 1.00 95.62 103 PHE A C 1
ATOM 827 O O . PHE A 1 103 ? -4.671 -5.801 1.583 1.00 95.62 103 PHE A O 1
ATOM 834 N N . VAL A 1 104 ? -3.234 -4.252 0.834 1.00 94.69 104 VAL A N 1
ATOM 835 C CA . VAL A 1 104 ? -3.210 -3.485 2.094 1.00 94.69 104 VAL A CA 1
ATOM 836 C C . VAL A 1 104 ? -4.601 -2.928 2.404 1.00 94.69 104 VAL A C 1
ATOM 838 O O . VAL A 1 104 ? -5.130 -3.177 3.486 1.00 94.69 104 VAL A O 1
ATOM 841 N N . ASN A 1 105 ? -5.254 -2.257 1.454 1.00 95.44 105 ASN A N 1
ATOM 842 C CA . ASN A 1 105 ? -6.596 -1.722 1.680 1.00 95.44 105 ASN A CA 1
ATOM 843 C C . ASN A 1 105 ? -7.626 -2.835 1.933 1.00 95.44 105 ASN A C 1
ATOM 845 O O . ASN A 1 105 ? -8.428 -2.725 2.858 1.00 95.44 105 ASN A O 1
ATOM 849 N N . LEU A 1 106 ? -7.585 -3.942 1.185 1.00 97.38 106 LEU A N 1
ATOM 850 C CA . LEU A 1 106 ? -8.477 -5.086 1.412 1.00 97.38 106 LEU A CA 1
ATOM 851 C C . LEU A 1 106 ? -8.274 -5.734 2.785 1.00 97.38 106 LEU A C 1
ATOM 853 O O . LEU A 1 106 ? -9.257 -6.077 3.446 1.00 97.38 106 LEU A O 1
ATOM 857 N N . SER A 1 107 ? -7.029 -5.879 3.238 1.00 97.06 107 SER A N 1
ATOM 858 C CA . SER A 1 107 ? -6.731 -6.436 4.560 1.00 97.06 107 SER A CA 1
ATOM 859 C C . SER A 1 107 ? -7.212 -5.526 5.693 1.00 97.06 107 SER A C 1
ATOM 861 O O . SER A 1 107 ? -7.879 -6.011 6.606 1.00 97.06 107 SER A O 1
ATOM 863 N N . ILE A 1 108 ? -6.992 -4.208 5.604 1.00 95.19 108 ILE A N 1
ATOM 864 C CA . ILE A 1 108 ? -7.516 -3.236 6.580 1.00 95.19 108 ILE A CA 1
ATOM 865 C C . ILE A 1 108 ? -9.047 -3.253 6.581 1.00 95.19 108 ILE A C 1
ATOM 867 O O . ILE A 1 108 ? -9.665 -3.349 7.640 1.00 95.19 108 ILE A O 1
ATOM 871 N N . TYR A 1 109 ? -9.669 -3.210 5.402 1.00 95.69 109 TYR A N 1
ATOM 872 C CA . TYR A 1 109 ? -11.122 -3.279 5.261 1.00 95.69 109 TYR A CA 1
ATOM 873 C C . TYR A 1 109 ? -11.691 -4.541 5.916 1.00 95.69 109 TYR A C 1
ATOM 875 O O . TYR A 1 109 ? -12.626 -4.463 6.713 1.00 95.69 109 TYR A O 1
ATOM 883 N N . SER A 1 110 ? -11.078 -5.695 5.647 1.00 95.50 110 SER A N 1
ATOM 884 C CA . SER A 1 110 ? -11.474 -6.976 6.236 1.00 95.50 110 SER A CA 1
ATOM 885 C C . SER A 1 110 ? -11.318 -6.973 7.754 1.00 95.50 110 SER A C 1
ATOM 887 O O . SER A 1 110 ? -12.246 -7.365 8.453 1.00 95.50 110 SER A O 1
ATOM 889 N N . ALA A 1 111 ? -10.194 -6.475 8.279 1.00 93.75 111 ALA A N 1
ATOM 890 C CA . ALA A 1 111 ? -9.953 -6.366 9.717 1.00 93.75 111 ALA A CA 1
ATOM 891 C C . ALA A 1 111 ? -11.021 -5.509 10.419 1.00 93.75 111 ALA A C 1
ATOM 893 O O . ALA A 1 111 ? -11.564 -5.908 11.453 1.00 93.75 111 ALA A O 1
ATOM 894 N N . VAL A 1 112 ? -11.388 -4.366 9.827 1.00 91.69 112 VAL A N 1
ATOM 895 C CA . VAL A 1 112 ? -12.451 -3.494 10.350 1.00 91.69 112 VAL A CA 1
ATOM 896 C C . VAL A 1 112 ? -13.808 -4.203 10.314 1.00 91.69 112 VAL A C 1
ATOM 898 O O . VAL A 1 112 ? -14.540 -4.171 11.303 1.00 91.69 112 VAL A O 1
ATOM 901 N N . LEU A 1 113 ? -14.151 -4.889 9.222 1.00 92.06 113 LEU A N 1
ATOM 902 C CA . LEU A 1 113 ? -15.422 -5.613 9.118 1.00 92.06 113 LEU A CA 1
ATOM 903 C C . LEU A 1 113 ? -15.517 -6.805 10.075 1.00 92.06 113 LEU A C 1
ATOM 905 O O . LEU A 1 113 ? -16.572 -7.020 10.671 1.00 92.06 113 LEU A O 1
ATOM 909 N N . ILE A 1 114 ? -14.424 -7.543 10.271 1.00 92.12 114 ILE A N 1
ATOM 910 C CA . ILE A 1 114 ? -14.321 -8.586 11.299 1.00 92.12 114 ILE A CA 1
ATOM 911 C C . ILE A 1 114 ? -14.596 -7.971 12.673 1.00 92.12 114 ILE A C 1
ATOM 913 O O . ILE A 1 114 ? -15.402 -8.501 13.444 1.00 92.12 114 ILE A O 1
ATOM 917 N N . TYR A 1 115 ? -13.955 -6.836 12.967 1.00 88.19 115 TYR A N 1
ATOM 918 C CA . TYR A 1 115 ? -14.127 -6.151 14.238 1.00 88.19 115 TYR A CA 1
ATOM 919 C C . TYR A 1 115 ? -15.568 -5.683 14.449 1.00 88.19 115 TYR A C 1
ATOM 921 O O . TYR A 1 115 ? -16.093 -5.893 15.540 1.00 88.19 115 TYR A O 1
ATOM 929 N N . LEU A 1 116 ? -16.221 -5.096 13.440 1.00 87.56 116 LEU A N 1
ATOM 930 C CA . LEU A 1 116 ? -17.569 -4.526 13.544 1.00 87.56 116 LEU A CA 1
ATOM 931 C C . LEU A 1 116 ? -18.678 -5.587 13.502 1.00 87.56 116 LEU A C 1
ATOM 933 O O . LEU A 1 116 ? -19.518 -5.624 14.408 1.00 87.56 116 LEU A O 1
ATOM 937 N N . TYR A 1 117 ? -18.659 -6.470 12.503 1.00 88.62 117 TYR A N 1
ATOM 938 C CA . TYR A 1 117 ? -19.776 -7.362 12.169 1.00 88.62 117 TYR A CA 1
ATOM 939 C C . TYR A 1 117 ? -19.577 -8.822 12.596 1.00 88.62 117 TYR A C 1
ATOM 941 O O . TYR A 1 117 ? -20.543 -9.578 12.576 1.00 88.62 117 TYR A O 1
ATOM 949 N N . ARG A 1 118 ? -18.366 -9.231 13.014 1.00 84.00 118 ARG A N 1
ATOM 950 C CA . ARG A 1 118 ? -18.038 -10.616 13.429 1.00 84.00 118 ARG A CA 1
ATOM 951 C C . ARG A 1 118 ? -18.342 -11.692 12.377 1.00 84.00 118 ARG A C 1
ATOM 953 O O . ARG A 1 118 ? -18.561 -12.852 12.715 1.00 84.00 118 ARG A O 1
ATOM 960 N N . ASP A 1 119 ? -18.340 -11.322 11.106 1.00 86.00 119 ASP A N 1
ATOM 961 C CA . ASP A 1 119 ? -18.633 -12.250 10.020 1.00 86.00 119 ASP A CA 1
ATOM 962 C C . ASP A 1 119 ? -17.367 -13.011 9.591 1.00 86.00 119 ASP A C 1
ATOM 964 O O . ASP A 1 119 ? -16.325 -12.421 9.287 1.00 86.00 119 ASP A O 1
ATOM 968 N N . ILE A 1 120 ? -17.471 -14.343 9.578 1.00 85.94 120 ILE A N 1
ATOM 969 C CA . ILE A 1 120 ? -16.376 -15.269 9.273 1.00 85.94 120 ILE A CA 1
ATOM 970 C C . ILE A 1 120 ? -15.864 -15.129 7.836 1.00 85.94 120 ILE A C 1
ATOM 972 O O . ILE A 1 120 ? -14.691 -15.381 7.569 1.00 85.94 120 ILE A O 1
ATOM 976 N N . ARG A 1 121 ? -16.701 -14.667 6.901 1.00 91.69 121 ARG A N 1
ATOM 977 C CA . ARG A 1 121 ? -16.317 -14.498 5.489 1.00 91.69 121 ARG A CA 1
ATOM 978 C C . ARG A 1 121 ? -15.164 -13.510 5.327 1.00 91.69 121 ARG A C 1
ATOM 980 O O . ARG A 1 121 ? -14.304 -13.692 4.469 1.00 91.69 121 ARG A O 1
ATOM 987 N N . TYR A 1 122 ? -15.102 -12.499 6.192 1.00 92.31 122 TYR A N 1
ATOM 988 C CA . TYR A 1 122 ? -14.032 -11.507 6.157 1.00 92.31 122 TYR A CA 1
ATOM 989 C C . TYR A 1 122 ? -12.706 -12.039 6.705 1.00 92.31 122 TYR A C 1
ATOM 991 O O . TYR A 1 122 ? -11.665 -11.509 6.335 1.00 92.31 122 TYR A O 1
ATOM 999 N N . TRP A 1 123 ? -12.703 -13.113 7.504 1.00 90.75 123 TRP A N 1
ATOM 1000 C CA . TRP A 1 123 ? -11.459 -13.791 7.890 1.00 90.75 123 TRP A CA 1
ATOM 1001 C C . TRP A 1 123 ? -10.772 -14.431 6.692 1.00 90.75 123 TRP A C 1
ATOM 1003 O O . TRP A 1 123 ? -9.560 -14.297 6.545 1.00 90.75 123 TRP A O 1
ATOM 1013 N N . PHE A 1 124 ? -11.542 -15.070 5.809 1.00 92.06 124 PHE A N 1
ATOM 1014 C CA . PHE A 1 124 ? -11.000 -15.611 4.566 1.00 92.06 124 PHE A CA 1
ATOM 1015 C C . PHE A 1 124 ? -10.391 -14.497 3.704 1.00 92.06 124 PHE A C 1
ATOM 1017 O O . PHE A 1 124 ? -9.240 -14.605 3.285 1.00 92.06 124 PHE A O 1
ATOM 1024 N N . LEU A 1 125 ? -11.121 -13.390 3.514 1.00 94.56 125 LEU A N 1
ATOM 1025 C CA . LEU A 1 125 ? -10.622 -12.239 2.755 1.00 94.56 125 LEU A CA 1
ATOM 1026 C C . LEU A 1 125 ? -9.363 -11.623 3.389 1.00 94.56 125 LEU A C 1
ATOM 1028 O O . LEU A 1 125 ? -8.429 -11.283 2.661 1.00 94.56 125 LEU A O 1
ATOM 1032 N N . LEU A 1 126 ? -9.307 -11.522 4.723 1.00 93.00 126 LEU A N 1
ATOM 1033 C CA . LEU A 1 126 ? -8.132 -11.049 5.456 1.00 93.00 126 LEU A CA 1
ATOM 1034 C C . LEU A 1 126 ? -6.924 -11.947 5.176 1.00 93.00 126 LEU A C 1
ATOM 1036 O O . LEU A 1 126 ? -5.906 -11.449 4.706 1.00 93.00 126 LEU A O 1
ATOM 1040 N N . VAL A 1 127 ? -7.038 -13.257 5.413 1.00 91.00 127 VAL A N 1
ATOM 1041 C CA . VAL A 1 127 ? -5.927 -14.209 5.241 1.00 91.00 127 VAL A CA 1
ATOM 1042 C C . VAL A 1 127 ? -5.414 -14.203 3.803 1.00 91.00 127 VAL A C 1
ATOM 1044 O O . VAL A 1 127 ? -4.210 -14.082 3.592 1.00 91.00 127 VAL A O 1
ATOM 1047 N N . VAL A 1 128 ? -6.308 -14.253 2.811 1.00 92.62 128 VAL A N 1
ATOM 1048 C CA . VAL A 1 128 ? -5.919 -14.199 1.393 1.00 92.62 128 VAL A CA 1
ATOM 1049 C C . VAL A 1 128 ? -5.195 -12.892 1.072 1.00 92.62 128 VAL A C 1
ATOM 1051 O O . VAL A 1 128 ? -4.128 -12.919 0.462 1.00 92.62 128 VAL A O 1
ATOM 1054 N N . SER A 1 129 ? -5.718 -11.750 1.527 1.00 94.06 129 SER A N 1
ATOM 1055 C CA . SER A 1 129 ? -5.093 -10.445 1.274 1.00 94.06 129 SER A CA 1
ATOM 1056 C C . SER A 1 129 ? -3.703 -10.341 1.912 1.00 94.06 129 SER A C 1
ATOM 1058 O O . SER A 1 129 ? -2.780 -9.830 1.282 1.00 94.06 129 SER A O 1
ATOM 1060 N N . LEU A 1 130 ? -3.535 -10.862 3.132 1.00 92.06 130 LEU A N 1
ATOM 1061 C CA . LEU A 1 130 ? -2.259 -10.872 3.854 1.00 92.06 130 LEU A CA 1
ATOM 1062 C C . LEU A 1 130 ? -1.205 -11.764 3.180 1.00 92.06 130 LEU A C 1
ATOM 1064 O O . LEU A 1 130 ? -0.039 -11.379 3.071 1.00 92.06 130 LEU A O 1
ATOM 1068 N N . LEU A 1 131 ? -1.603 -12.937 2.686 1.00 88.88 131 LEU A N 1
ATOM 1069 C CA . LEU A 1 131 ? -0.701 -13.820 1.944 1.00 88.88 131 LEU A CA 1
ATOM 1070 C C . LEU A 1 131 ? -0.256 -13.177 0.626 1.00 88.88 131 LEU A C 1
ATOM 1072 O O . LEU A 1 131 ? 0.939 -13.152 0.331 1.00 88.88 131 LEU A O 1
ATOM 1076 N N . LEU A 1 132 ? -1.194 -12.599 -0.130 1.00 90.75 132 LEU A N 1
ATOM 1077 C CA . LEU A 1 132 ? -0.897 -11.964 -1.415 1.00 90.75 132 LEU A CA 1
ATOM 1078 C C . LEU A 1 132 ? 0.011 -10.741 -1.258 1.00 90.75 132 LEU A C 1
ATOM 1080 O O . LEU A 1 132 ? 0.985 -10.612 -1.993 1.00 90.75 132 LEU A O 1
ATOM 1084 N N . VAL A 1 133 ? -0.240 -9.864 -0.280 1.00 90.44 133 VAL A N 1
ATOM 1085 C CA . VAL A 1 133 ? 0.620 -8.687 -0.064 1.00 90.44 133 VAL A CA 1
ATOM 1086 C C . VAL A 1 133 ? 2.030 -9.085 0.391 1.00 90.44 133 VAL A C 1
ATOM 1088 O O . VAL A 1 133 ? 3.011 -8.499 -0.067 1.00 90.44 133 VAL A O 1
ATOM 1091 N N . SER A 1 134 ? 2.146 -10.123 1.226 1.00 86.81 134 SER A N 1
ATOM 1092 C CA . SER A 1 134 ? 3.428 -10.643 1.718 1.00 86.81 134 SER A CA 1
ATOM 1093 C C . SER A 1 134 ? 4.296 -11.222 0.601 1.00 86.81 134 SER A C 1
ATOM 1095 O O . SER A 1 134 ? 5.515 -11.067 0.623 1.00 86.81 134 SER A O 1
ATOM 1097 N N . GLN A 1 135 ? 3.678 -11.847 -0.405 1.00 86.12 135 GLN A N 1
ATOM 1098 C CA . GLN A 1 135 ? 4.386 -12.358 -1.581 1.00 86.12 135 GLN A CA 1
ATOM 1099 C C . GLN A 1 135 ? 4.944 -11.249 -2.477 1.00 86.12 135 GLN A C 1
ATOM 1101 O O . GLN A 1 135 ? 5.868 -11.505 -3.237 1.00 86.12 135 GLN A O 1
ATOM 1106 N N . LEU A 1 136 ? 4.410 -10.026 -2.403 1.00 84.62 136 LEU A N 1
ATOM 1107 C CA . LEU A 1 136 ? 4.846 -8.918 -3.255 1.00 84.62 136 LEU A CA 1
ATOM 1108 C C . LEU A 1 136 ? 6.007 -8.112 -2.660 1.00 84.62 136 LEU A C 1
ATOM 1110 O O . LEU A 1 136 ? 6.679 -7.399 -3.411 1.00 84.62 136 LEU A O 1
ATOM 1114 N N . HIS A 1 137 ? 6.209 -8.156 -1.337 1.00 81.75 137 HIS A N 1
ATOM 1115 C CA . HIS A 1 137 ? 7.309 -7.464 -0.662 1.00 81.75 137 HIS A CA 1
ATOM 1116 C C . HIS A 1 137 ? 7.547 -7.981 0.765 1.00 81.75 137 HIS A C 1
ATOM 1118 O O . HIS A 1 137 ? 6.606 -8.162 1.537 1.00 81.75 137 HIS A O 1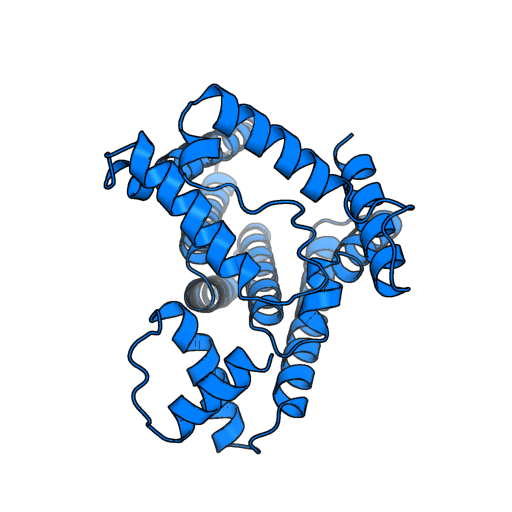
ATOM 1124 N N . ILE A 1 138 ? 8.819 -8.094 1.162 1.00 77.12 138 ILE A N 1
ATOM 1125 C CA . ILE A 1 138 ? 9.226 -8.611 2.481 1.00 77.12 138 ILE A CA 1
ATOM 1126 C C . ILE A 1 138 ? 8.666 -7.789 3.653 1.00 77.12 138 ILE A C 1
ATOM 1128 O O . ILE A 1 138 ? 8.227 -8.353 4.653 1.00 77.12 138 ILE A O 1
ATOM 1132 N N . THR A 1 139 ? 8.607 -6.458 3.535 1.00 78.50 139 THR A N 1
ATOM 1133 C CA . THR A 1 139 ? 8.083 -5.597 4.616 1.00 78.50 139 THR A CA 1
ATOM 1134 C C . THR A 1 139 ? 6.615 -5.883 4.920 1.00 78.50 139 THR A C 1
ATOM 1136 O O . THR A 1 139 ? 6.173 -5.717 6.058 1.00 78.50 139 THR A O 1
ATOM 1139 N N . PHE A 1 140 ? 5.859 -6.373 3.932 1.00 85.44 140 PHE A N 1
ATOM 1140 C CA . PHE A 1 140 ? 4.457 -6.703 4.129 1.00 85.44 140 PHE A CA 1
ATOM 1141 C C . PHE A 1 140 ? 4.238 -8.023 4.871 1.00 85.44 140 PHE A C 1
ATOM 1143 O O . PHE A 1 140 ? 3.148 -8.222 5.403 1.00 85.44 140 PHE A O 1
ATOM 1150 N N . VAL A 1 141 ? 5.260 -8.875 5.015 1.00 83.75 141 VAL A N 1
ATOM 1151 C CA . VAL A 1 141 ? 5.211 -10.031 5.929 1.00 83.75 141 VAL A CA 1
ATOM 1152 C C . VAL A 1 141 ? 5.024 -9.545 7.366 1.00 83.75 141 VAL A C 1
ATOM 1154 O O . VAL A 1 141 ? 4.150 -10.019 8.091 1.00 83.75 141 VAL A O 1
ATOM 1157 N N . VAL A 1 142 ? 5.802 -8.535 7.763 1.00 84.50 142 VAL A N 1
ATOM 1158 C CA . VAL A 1 142 ? 5.741 -7.954 9.109 1.00 84.50 142 VAL A CA 1
ATOM 1159 C C . VAL A 1 142 ? 4.416 -7.223 9.322 1.00 84.50 142 VAL A C 1
ATOM 1161 O O . VAL A 1 142 ? 3.751 -7.441 10.334 1.00 84.50 142 VAL A O 1
ATOM 1164 N N . PHE A 1 143 ? 3.983 -6.426 8.339 1.00 86.69 143 PHE A N 1
ATOM 1165 C CA . PHE A 1 143 ? 2.649 -5.815 8.343 1.00 86.69 143 PHE A CA 1
ATOM 1166 C C . PHE A 1 143 ? 1.542 -6.863 8.514 1.00 86.69 143 PHE A C 1
ATOM 1168 O O . PHE A 1 143 ? 0.620 -6.656 9.300 1.00 86.69 143 PHE A O 1
ATOM 1175 N N . SER A 1 144 ? 1.646 -8.000 7.826 1.00 86.88 144 SER A N 1
ATOM 1176 C CA . SER A 1 144 ? 0.643 -9.062 7.877 1.00 86.88 144 SER A CA 1
ATOM 1177 C C . SER A 1 144 ? 0.555 -9.715 9.248 1.00 86.88 144 SER A C 1
ATOM 1179 O O . SER A 1 144 ? -0.543 -9.873 9.783 1.00 86.88 144 SER A O 1
ATOM 1181 N N . LEU A 1 145 ? 1.700 -10.037 9.854 1.00 86.12 145 LEU A N 1
ATOM 1182 C CA . LEU A 1 145 ? 1.748 -10.563 11.219 1.00 86.12 145 LEU A CA 1
ATOM 1183 C C . LEU A 1 145 ? 1.172 -9.563 12.221 1.00 86.12 145 LEU A C 1
ATOM 1185 O O . LEU A 1 145 ? 0.374 -9.942 13.083 1.00 86.12 145 LEU A O 1
ATOM 1189 N N . PHE A 1 146 ? 1.532 -8.286 12.083 1.00 87.69 146 PHE A N 1
ATOM 1190 C CA . PHE A 1 146 ? 1.012 -7.222 12.930 1.00 87.69 146 PHE A CA 1
ATOM 1191 C C . PHE A 1 146 ? -0.509 -7.084 12.801 1.00 87.69 146 PHE A C 1
ATOM 1193 O O . PHE A 1 146 ? -1.211 -7.145 13.809 1.00 87.69 146 PHE A O 1
ATOM 1200 N N . LEU A 1 147 ? -1.036 -6.948 11.580 1.00 90.31 147 LEU A N 1
ATOM 1201 C CA . LEU A 1 147 ? -2.464 -6.727 11.357 1.00 90.31 147 LEU A CA 1
ATOM 1202 C C . LEU A 1 147 ? -3.302 -7.939 11.781 1.00 90.31 147 LEU A C 1
ATOM 1204 O O . LEU A 1 147 ? -4.365 -7.767 12.381 1.00 90.31 147 LEU A O 1
ATOM 1208 N N . LEU A 1 148 ? -2.826 -9.162 11.527 1.00 89.25 148 LEU A N 1
ATOM 1209 C CA . LEU A 1 148 ? -3.493 -10.383 11.979 1.00 89.25 148 LEU A CA 1
ATOM 1210 C C . LEU A 1 148 ? -3.555 -10.441 13.510 1.00 89.25 148 LEU A C 1
ATOM 1212 O O . LEU A 1 148 ? -4.627 -10.666 14.076 1.00 89.25 148 LEU A O 1
ATOM 1216 N N . SER A 1 149 ? -2.428 -10.173 14.176 1.00 84.44 149 SER A N 1
ATOM 1217 C CA . SER A 1 149 ? -2.340 -10.144 15.640 1.00 84.44 149 SER A CA 1
ATOM 1218 C C . SER A 1 149 ? -3.251 -9.070 16.228 1.00 84.44 149 SER A C 1
ATOM 1220 O O . SER A 1 149 ? -4.044 -9.356 17.124 1.00 84.44 149 SER A O 1
ATOM 1222 N N . ALA A 1 150 ? -3.209 -7.854 15.680 1.00 85.31 150 ALA A N 1
ATOM 1223 C CA . ALA A 1 150 ? -4.090 -6.762 16.072 1.00 85.31 150 ALA A CA 1
ATOM 1224 C C . ALA A 1 150 ? -5.565 -7.147 15.903 1.00 85.31 150 ALA A C 1
ATOM 1226 O O . ALA A 1 150 ? -6.349 -6.938 16.820 1.00 85.31 150 ALA A O 1
ATOM 1227 N N . THR A 1 151 ? -5.946 -7.786 14.794 1.00 89.19 151 THR A N 1
ATOM 1228 C CA . THR A 1 151 ? -7.338 -8.201 14.547 1.00 89.19 151 THR A CA 1
ATOM 1229 C C . THR A 1 151 ? -7.804 -9.276 15.538 1.00 89.19 151 THR A C 1
ATOM 1231 O O . THR A 1 151 ? -8.899 -9.173 16.101 1.00 89.19 151 THR A O 1
ATOM 1234 N N . LEU A 1 152 ? -6.974 -10.289 15.815 1.00 86.31 152 LEU A N 1
ATOM 1235 C CA . LEU A 1 152 ? -7.255 -11.330 16.817 1.00 86.31 152 LEU A CA 1
ATOM 1236 C C . LEU A 1 152 ? -7.405 -10.737 18.222 1.00 86.31 152 LEU A C 1
ATOM 1238 O O . LEU A 1 152 ? -8.350 -11.052 18.946 1.00 86.31 152 LEU A O 1
ATOM 1242 N N . ILE A 1 153 ? -6.503 -9.829 18.592 1.00 82.44 153 ILE A N 1
ATOM 1243 C CA . ILE A 1 153 ? -6.553 -9.140 19.877 1.00 82.44 153 ILE A CA 1
ATOM 1244 C C . ILE A 1 153 ? -7.808 -8.265 19.937 1.00 82.44 153 ILE A C 1
ATOM 1246 O O . ILE A 1 153 ? -8.626 -8.447 20.831 1.00 82.44 153 ILE A O 1
ATOM 1250 N N . SER A 1 154 ? -8.042 -7.377 18.971 1.00 81.69 154 SER A N 1
ATOM 1251 C CA . SER A 1 154 ? -9.201 -6.477 18.955 1.00 81.69 154 SER A CA 1
ATOM 1252 C C . SER A 1 154 ? -10.536 -7.222 19.009 1.00 81.69 154 SER A C 1
ATOM 1254 O O . SER A 1 154 ? -11.445 -6.787 19.716 1.00 81.69 154 SER A O 1
ATOM 1256 N N . THR A 1 155 ? -10.673 -8.359 18.324 1.00 81.94 155 THR A N 1
ATOM 1257 C CA . THR A 1 155 ? -11.895 -9.181 18.392 1.00 81.94 155 THR A CA 1
ATOM 1258 C C . THR A 1 155 ? -12.097 -9.822 19.761 1.00 81.94 155 THR A C 1
ATOM 1260 O O . THR A 1 155 ? -13.229 -9.846 20.255 1.00 81.94 155 THR A O 1
ATOM 1263 N N . ARG A 1 156 ? -11.021 -10.283 20.412 1.00 74.56 156 ARG A N 1
ATOM 1264 C CA . ARG A 1 156 ? -11.075 -10.829 21.773 1.00 74.56 156 ARG A CA 1
ATOM 1265 C C . ARG A 1 156 ? -11.372 -9.740 22.803 1.00 74.56 156 ARG A C 1
ATOM 1267 O O . ARG A 1 156 ? -12.278 -9.896 23.622 1.00 74.56 156 ARG A O 1
ATOM 1274 N N . LEU A 1 157 ? -10.669 -8.615 22.711 1.00 71.25 157 LEU A N 1
ATOM 1275 C CA . LEU A 1 157 ? -10.777 -7.486 23.630 1.00 71.25 157 LEU A CA 1
ATOM 1276 C C . LEU A 1 157 ? -12.099 -6.731 23.499 1.00 71.25 157 LEU A C 1
ATOM 1278 O O . LEU A 1 157 ? -12.542 -6.161 24.482 1.00 71.25 157 LEU A O 1
ATOM 1282 N N . ARG A 1 158 ? -12.798 -6.790 22.357 1.00 69.19 158 ARG A N 1
ATOM 1283 C CA . ARG A 1 158 ? -14.150 -6.210 22.215 1.00 69.19 158 ARG A CA 1
ATOM 1284 C C . ARG A 1 158 ? -15.167 -6.787 23.213 1.00 69.19 158 ARG A C 1
ATOM 1286 O O . ARG A 1 158 ? -16.169 -6.142 23.491 1.00 69.19 158 ARG A O 1
ATOM 1293 N N . SER A 1 159 ? -14.946 -8.005 23.714 1.00 62.47 159 SER A N 1
ATOM 1294 C CA . SER A 1 159 ? -15.815 -8.633 24.725 1.00 62.47 159 SER A CA 1
ATOM 1295 C C . SER A 1 159 ? -15.494 -8.226 26.166 1.00 62.47 159 SER A C 1
ATOM 1297 O O . SER A 1 159 ? -16.256 -8.545 27.074 1.00 62.47 159 SER A O 1
ATOM 1299 N N . VAL A 1 160 ? -14.383 -7.521 26.375 1.00 56.25 160 VAL A N 1
ATOM 1300 C CA . VAL A 1 160 ? -13.877 -7.122 27.686 1.00 56.25 160 VAL A CA 1
ATOM 1301 C C . VAL A 1 160 ? -13.934 -5.596 27.758 1.00 56.25 160 VAL A C 1
ATOM 1303 O O . VAL A 1 160 ? -13.522 -4.923 26.817 1.00 56.25 160 VAL A O 1
ATOM 1306 N N . ASN A 1 161 ? -14.429 -5.022 28.858 1.00 56.72 161 ASN A N 1
ATOM 1307 C CA . ASN A 1 161 ? -14.338 -3.576 29.107 1.00 56.72 161 ASN A CA 1
ATOM 1308 C C . ASN A 1 161 ? -12.875 -3.199 29.388 1.00 56.72 161 ASN A C 1
ATOM 1310 O O . ASN A 1 161 ? -12.478 -2.986 30.531 1.00 56.72 161 ASN A O 1
ATOM 1314 N N . LEU A 1 162 ? -12.043 -3.191 28.350 1.00 54.59 162 LEU A N 1
ATOM 1315 C CA . LEU A 1 162 ? -10.658 -2.774 28.459 1.00 54.59 162 LEU A CA 1
ATOM 1316 C C . LEU A 1 162 ? -10.550 -1.274 28.271 1.00 54.59 162 LEU A C 1
ATOM 1318 O O . LEU A 1 162 ? -11.086 -0.697 27.326 1.00 54.59 162 LEU A O 1
ATOM 1322 N N . ASP A 1 163 ? -9.820 -0.664 29.196 1.00 56.81 163 ASP A N 1
ATOM 1323 C CA . ASP A 1 163 ? -9.523 0.754 29.188 1.00 56.81 163 ASP A CA 1
ATOM 1324 C C . ASP A 1 163 ? -8.844 1.140 27.863 1.00 56.81 163 ASP A C 1
ATOM 1326 O O . ASP A 1 163 ? -7.883 0.507 27.412 1.00 56.81 163 ASP A O 1
ATOM 1330 N N . ARG A 1 164 ? -9.339 2.207 27.231 1.00 54.75 164 ARG A N 1
ATOM 1331 C CA . ARG A 1 164 ? -8.830 2.747 25.962 1.00 54.75 164 ARG A CA 1
ATOM 1332 C C . ARG A 1 164 ? -7.323 3.029 26.036 1.00 54.75 164 ARG A C 1
ATOM 1334 O O . ARG A 1 164 ? -6.625 2.905 25.030 1.00 54.75 164 ARG A O 1
ATOM 1341 N N . GLN A 1 165 ? -6.805 3.329 27.229 1.00 53.59 165 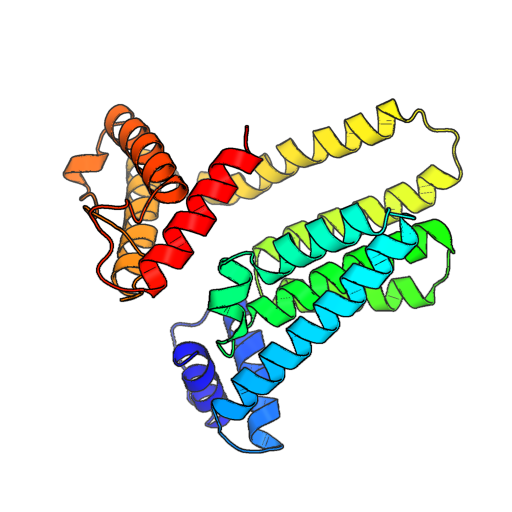GLN A N 1
ATOM 1342 C CA . GLN A 1 165 ? -5.376 3.525 27.475 1.00 53.59 165 GLN A CA 1
ATOM 1343 C C . GLN A 1 165 ? -4.543 2.238 27.379 1.00 53.59 165 GLN A C 1
ATOM 1345 O O . GLN A 1 165 ? -3.347 2.303 27.106 1.00 53.59 165 GLN A O 1
ATOM 1350 N N . PHE A 1 166 ? -5.125 1.062 27.615 1.00 62.16 166 PHE A N 1
ATOM 1351 C CA . PHE A 1 166 ? -4.434 -0.223 27.471 1.00 62.16 166 PHE A CA 1
ATOM 1352 C C . PHE A 1 166 ? -4.207 -0.573 25.994 1.00 62.16 166 PHE A C 1
ATOM 1354 O O . PHE A 1 166 ? -3.105 -0.955 25.610 1.00 62.16 166 PHE A O 1
ATOM 1361 N N . LEU A 1 167 ? -5.217 -0.349 25.148 1.00 58.97 167 LEU A N 1
ATOM 1362 C CA . LEU A 1 167 ? -5.114 -0.546 23.698 1.00 58.97 167 LEU A CA 1
ATOM 1363 C C . LEU A 1 167 ? -4.084 0.392 23.060 1.00 58.97 167 LEU A C 1
ATOM 1365 O O . LEU A 1 167 ? -3.294 -0.031 22.219 1.00 58.97 167 LEU A O 1
ATOM 1369 N N . LEU A 1 168 ? -4.063 1.654 23.496 1.00 57.44 168 LEU A N 1
ATOM 1370 C CA . LEU A 1 168 ? -3.113 2.653 23.010 1.00 57.44 168 LEU A CA 1
ATOM 1371 C C . LEU A 1 168 ? -1.678 2.307 23.440 1.00 57.44 168 LEU A C 1
ATOM 1373 O O . LEU A 1 168 ? -0.759 2.394 22.631 1.00 57.44 168 LEU A O 1
ATOM 1377 N N . ARG A 1 169 ? -1.496 1.805 24.670 1.00 63.16 169 ARG A N 1
ATOM 1378 C CA . ARG A 1 169 ? -0.213 1.265 25.143 1.00 63.16 169 ARG A CA 1
ATOM 1379 C C . ARG A 1 169 ? 0.240 0.056 24.328 1.00 63.16 169 ARG A C 1
ATOM 1381 O O . ARG A 1 169 ? 1.393 0.027 23.927 1.00 63.16 169 ARG A O 1
ATOM 1388 N N . LEU A 1 170 ? -0.647 -0.894 24.028 1.00 62.84 170 LEU A N 1
ATOM 1389 C CA . LEU A 1 170 ? -0.321 -2.071 23.215 1.00 62.84 170 LEU A CA 1
ATOM 1390 C C . LEU A 1 170 ? 0.081 -1.693 21.778 1.00 62.84 170 LEU A C 1
ATOM 1392 O O . LEU A 1 170 ? 1.059 -2.222 21.252 1.00 62.84 170 LEU A O 1
ATOM 1396 N N . PHE A 1 171 ? -0.631 -0.741 21.167 1.00 62.31 171 PHE A N 1
ATOM 1397 C CA . PHE A 1 171 ? -0.270 -0.182 19.863 1.00 62.31 171 PHE A CA 1
ATOM 1398 C C . PHE A 1 171 ? 1.110 0.489 19.907 1.00 62.31 171 PHE A C 1
ATOM 1400 O O . PHE A 1 171 ? 1.973 0.168 19.093 1.00 62.31 171 PHE A O 1
ATOM 1407 N N . LEU A 1 172 ? 1.364 1.343 20.901 1.00 61.75 172 LEU A N 1
ATOM 1408 C CA . LEU A 1 172 ? 2.665 1.993 21.074 1.00 61.75 172 LEU A CA 1
ATOM 1409 C C . LEU A 1 172 ? 3.801 1.001 21.352 1.00 61.75 172 LEU A C 1
ATOM 1411 O O . LEU A 1 172 ? 4.928 1.278 20.965 1.00 61.75 172 LEU A O 1
ATOM 1415 N N . LEU A 1 173 ? 3.519 -0.153 21.966 1.00 61.41 173 LEU A N 1
ATOM 1416 C CA . LEU A 1 173 ? 4.500 -1.210 22.248 1.00 61.41 173 LEU A CA 1
ATOM 1417 C C . LEU A 1 173 ? 4.844 -2.051 21.010 1.00 61.41 173 LEU A C 1
ATOM 1419 O O . LEU A 1 173 ? 5.935 -2.610 20.924 1.00 61.41 173 LEU A O 1
ATOM 1423 N N . SER A 1 174 ? 3.954 -2.105 20.019 1.00 53.81 174 SER A N 1
ATOM 1424 C CA . SER A 1 174 ? 4.220 -2.801 18.755 1.00 53.81 174 SER A CA 1
ATOM 1425 C C . SER A 1 174 ? 5.261 -2.093 17.879 1.00 53.81 174 SER A C 1
ATOM 1427 O O . SER A 1 174 ? 6.002 -2.754 17.157 1.00 53.81 174 SER A O 1
ATOM 1429 N N . ILE A 1 175 ? 5.378 -0.766 17.999 1.00 56.69 175 ILE A N 1
ATOM 1430 C CA . ILE A 1 175 ? 6.349 0.065 17.271 1.00 56.69 175 ILE A CA 1
ATOM 1431 C C . ILE A 1 175 ? 7.806 -0.278 17.654 1.00 56.69 175 ILE A C 1
ATOM 1433 O O . ILE A 1 175 ? 8.595 -0.559 16.754 1.00 56.69 175 ILE A O 1
ATOM 1437 N N . PRO A 1 176 ? 8.210 -0.322 18.940 1.00 53.03 176 PRO A N 1
ATOM 1438 C CA . PRO A 1 176 ? 9.565 -0.716 19.317 1.00 53.03 176 PRO A CA 1
ATOM 1439 C C . PRO A 1 176 ? 9.850 -2.197 19.050 1.00 53.03 176 PRO A C 1
ATOM 1441 O O . PRO A 1 176 ? 10.978 -2.526 18.701 1.00 53.03 176 PRO A O 1
ATOM 1444 N N . VAL A 1 177 ? 8.854 -3.088 19.132 1.00 60.16 177 VAL A N 1
ATOM 1445 C CA . VAL A 1 177 ? 9.016 -4.499 18.728 1.00 60.16 177 VAL A CA 1
ATOM 1446 C C . VAL A 1 177 ? 9.274 -4.608 17.222 1.00 60.16 177 VAL A C 1
ATOM 1448 O O . VAL A 1 177 ? 10.172 -5.335 16.804 1.00 60.16 177 VAL A O 1
ATOM 1451 N N . TYR A 1 178 ? 8.550 -3.838 16.406 1.00 61.31 178 TYR A N 1
ATOM 1452 C CA . TYR A 1 178 ? 8.798 -3.714 14.970 1.00 61.31 178 TYR A CA 1
ATOM 1453 C C . TYR A 1 178 ? 10.211 -3.201 14.677 1.00 61.31 178 TYR A C 1
ATOM 1455 O O . TYR A 1 178 ? 10.908 -3.779 13.842 1.00 61.31 178 TYR A O 1
ATOM 1463 N N . LEU A 1 179 ? 10.650 -2.152 15.381 1.00 58.19 179 LEU A N 1
ATOM 1464 C CA . LEU A 1 179 ? 12.009 -1.632 15.252 1.00 58.19 179 LEU A CA 1
ATOM 1465 C C . LEU A 1 179 ? 13.029 -2.717 15.624 1.00 58.19 179 LEU A C 1
ATOM 1467 O O . LEU A 1 179 ? 13.905 -3.009 14.824 1.00 58.19 179 LEU A O 1
ATOM 1471 N N . LEU A 1 180 ? 12.870 -3.401 16.758 1.00 55.75 180 LEU A N 1
ATOM 1472 C CA . LEU A 1 180 ? 13.782 -4.462 17.203 1.00 55.75 180 LEU A CA 1
ATOM 1473 C C . LEU A 1 180 ? 13.892 -5.630 16.210 1.00 55.75 180 LEU A C 1
ATOM 1475 O O . LEU A 1 180 ? 14.999 -6.084 15.929 1.00 55.75 180 LEU A O 1
ATOM 1479 N N . ILE A 1 181 ? 12.774 -6.090 15.641 1.00 56.50 181 ILE A N 1
ATOM 1480 C CA . ILE A 1 181 ? 12.765 -7.169 14.636 1.00 56.50 181 ILE A CA 1
ATOM 1481 C C . ILE A 1 181 ? 13.391 -6.693 13.320 1.00 56.50 181 ILE A C 1
ATOM 1483 O O . ILE A 1 181 ? 14.152 -7.428 12.700 1.00 56.50 181 ILE A O 1
ATOM 1487 N N . SER A 1 182 ? 13.122 -5.454 12.905 1.00 54.31 182 SER A N 1
ATOM 1488 C CA . SER A 1 182 ? 13.673 -4.890 11.664 1.00 54.31 182 SER A CA 1
ATOM 1489 C C . SER A 1 182 ? 15.183 -4.643 11.742 1.00 54.31 182 SER A C 1
ATOM 1491 O O . SER A 1 182 ? 15.856 -4.641 10.715 1.00 54.31 182 SER A O 1
ATOM 1493 N N . ILE A 1 183 ? 15.726 -4.454 12.949 1.00 53.41 183 ILE A N 1
ATOM 1494 C CA . ILE A 1 183 ? 17.165 -4.270 13.178 1.00 53.41 183 ILE A CA 1
ATOM 1495 C C . ILE A 1 183 ? 17.875 -5.629 13.379 1.00 53.41 183 ILE A C 1
ATOM 1497 O O . ILE A 1 183 ? 19.093 -5.710 13.250 1.00 53.41 183 ILE A O 1
ATOM 1501 N N . SER A 1 184 ? 17.164 -6.736 13.634 1.00 48.00 184 SER A N 1
ATOM 1502 C CA . SER A 1 184 ? 17.805 -8.032 13.925 1.00 48.00 184 SER A CA 1
ATOM 1503 C C . SER A 1 184 ? 18.671 -8.608 12.784 1.00 48.00 184 SER A C 1
ATOM 1505 O O . SER A 1 184 ? 19.725 -9.159 13.097 1.00 48.00 184 SER A O 1
ATOM 1507 N N . PRO A 1 185 ? 18.335 -8.449 11.483 1.00 51.38 185 PRO A N 1
ATOM 1508 C CA . PRO A 1 185 ? 19.233 -8.823 10.381 1.00 51.38 185 PRO A CA 1
ATOM 1509 C C . PRO A 1 185 ? 20.445 -7.885 10.254 1.00 51.38 185 PRO A C 1
ATOM 1511 O O . PRO A 1 185 ? 21.466 -8.255 9.681 1.00 51.38 185 PRO A O 1
ATOM 1514 N N . LEU A 1 186 ? 20.341 -6.666 10.796 1.00 44.03 186 LEU A N 1
ATOM 1515 C CA . LEU A 1 186 ? 21.414 -5.670 10.826 1.00 44.03 186 LEU A CA 1
ATOM 1516 C C . LEU A 1 186 ? 22.510 -6.060 11.839 1.00 44.03 186 LEU A C 1
ATOM 1518 O O . LEU A 1 186 ? 23.684 -5.775 11.624 1.00 44.03 186 LEU A O 1
ATOM 1522 N N . PHE A 1 187 ? 22.131 -6.748 12.923 1.00 43.88 187 PHE A N 1
ATOM 1523 C CA . PHE A 1 187 ? 23.036 -7.218 13.980 1.00 43.88 187 PHE A CA 1
ATOM 1524 C C . PHE A 1 187 ? 23.744 -8.548 13.668 1.00 43.88 187 PHE A C 1
ATOM 1526 O O . PHE A 1 187 ? 24.617 -8.949 14.426 1.00 43.88 187 PHE A O 1
ATOM 1533 N N . SER A 1 188 ? 23.415 -9.254 12.582 1.00 48.03 188 SER A N 1
ATOM 1534 C CA . SER A 1 188 ? 24.164 -10.461 12.182 1.00 48.03 188 SER A CA 1
ATOM 1535 C C . SER A 1 188 ? 25.347 -10.172 11.245 1.00 48.03 188 SER A C 1
ATOM 1537 O O . SER A 1 188 ? 26.083 -11.088 10.901 1.00 48.03 188 SER A O 1
ATOM 1539 N N . LEU A 1 189 ? 25.542 -8.911 10.842 1.00 46.09 189 LEU A N 1
ATOM 1540 C CA . LEU A 1 189 ? 26.594 -8.427 9.930 1.00 46.09 189 LEU A CA 1
ATOM 1541 C C . LEU A 1 189 ? 27.586 -7.491 10.653 1.00 46.09 189 LEU A C 1
ATOM 1543 O O . LEU A 1 189 ? 28.031 -6.498 10.083 1.00 46.09 189 LEU A O 1
ATOM 1547 N N . LEU A 1 190 ? 27.885 -7.761 11.930 1.00 44.84 190 LEU A N 1
ATOM 1548 C CA . LEU A 1 190 ? 28.695 -6.911 12.820 1.00 44.84 190 LEU A CA 1
ATOM 1549 C C . LEU A 1 190 ? 30.194 -6.875 12.463 1.00 44.84 190 LEU A C 1
ATOM 1551 O O . LEU A 1 190 ? 31.039 -7.177 13.295 1.00 44.84 190 LEU A O 1
ATOM 1555 N N . ASP A 1 191 ? 30.512 -6.389 11.269 1.00 52.47 191 ASP A N 1
ATOM 1556 C CA . ASP A 1 191 ? 31.515 -5.339 11.112 1.00 52.47 191 ASP A CA 1
ATOM 1557 C C . ASP A 1 191 ? 30.736 -4.021 11.017 1.00 52.47 191 ASP A C 1
ATOM 1559 O O . ASP A 1 191 ? 30.490 -3.522 9.927 1.00 52.47 191 ASP A O 1
ATOM 1563 N N . MET A 1 192 ? 30.237 -3.477 12.136 1.00 53.88 192 MET A N 1
ATOM 1564 C CA . MET A 1 192 ? 29.258 -2.365 12.120 1.00 53.88 192 MET A CA 1
ATOM 1565 C C . MET A 1 192 ? 29.696 -1.148 11.302 1.00 53.88 192 MET A C 1
ATOM 1567 O O . MET A 1 192 ? 28.857 -0.477 10.707 1.00 53.88 192 MET A O 1
ATOM 1571 N N . GLU A 1 193 ? 30.994 -0.867 11.256 1.00 54.50 193 GLU A N 1
ATOM 1572 C CA . GLU A 1 193 ? 31.526 0.243 10.474 1.00 54.50 193 GLU A CA 1
ATOM 1573 C C . GLU A 1 193 ? 31.506 -0.081 8.973 1.00 54.50 193 GLU A C 1
ATOM 1575 O O . GLU A 1 193 ? 30.951 0.675 8.181 1.00 54.50 193 GLU A O 1
ATOM 1580 N N . GLN A 1 194 ? 31.994 -1.258 8.572 1.00 57.03 194 GLN A N 1
ATOM 1581 C CA . GLN A 1 194 ? 32.046 -1.650 7.162 1.00 57.03 194 GLN A CA 1
ATOM 1582 C C . GLN A 1 194 ? 30.682 -2.078 6.617 1.00 57.03 194 GLN A C 1
ATOM 1584 O O . GLN A 1 194 ? 30.373 -1.774 5.476 1.00 57.03 194 GLN A O 1
ATOM 1589 N N . GLY A 1 195 ? 29.841 -2.731 7.415 1.00 60.22 195 GLY A N 1
ATOM 1590 C CA . GLY A 1 195 ? 28.524 -3.235 7.032 1.00 60.22 195 GLY A CA 1
ATOM 1591 C C . GLY A 1 195 ? 27.497 -2.123 6.838 1.00 60.22 195 GLY A C 1
ATOM 1592 O O . GLY A 1 195 ? 26.738 -2.158 5.869 1.00 60.22 195 GLY A O 1
ATOM 1593 N N . VAL A 1 196 ? 27.492 -1.095 7.696 1.00 59.88 196 VAL A N 1
ATOM 1594 C CA . VAL A 1 196 ? 26.619 0.077 7.509 1.00 59.88 196 VAL A CA 1
ATOM 1595 C C . VAL A 1 196 ? 27.085 0.893 6.309 1.00 59.88 196 VAL A C 1
ATOM 1597 O O . VAL A 1 196 ? 26.261 1.241 5.463 1.00 59.88 196 VAL A O 1
ATOM 1600 N N . ILE A 1 197 ? 28.391 1.143 6.178 1.00 63.56 197 ILE A N 1
ATOM 1601 C CA . ILE A 1 197 ? 28.933 1.870 5.026 1.00 63.56 197 ILE A CA 1
ATOM 1602 C C . ILE A 1 197 ? 28.696 1.070 3.736 1.00 63.56 197 ILE A C 1
ATOM 1604 O O . ILE A 1 197 ? 28.179 1.626 2.773 1.00 63.56 197 ILE A O 1
ATOM 1608 N N . ALA A 1 198 ? 28.947 -0.240 3.718 1.00 64.94 198 ALA A N 1
ATOM 1609 C CA . ALA A 1 198 ? 28.679 -1.111 2.573 1.00 64.94 198 ALA A CA 1
ATOM 1610 C C . ALA A 1 198 ? 27.187 -1.182 2.232 1.00 64.94 198 ALA A C 1
ATOM 1612 O O . ALA A 1 198 ? 26.841 -1.189 1.054 1.00 64.94 198 ALA A O 1
ATOM 1613 N N . SER A 1 199 ? 26.290 -1.177 3.220 1.00 61.53 199 SER A N 1
ATOM 1614 C CA . SER A 1 199 ? 24.841 -1.138 2.985 1.00 61.53 199 SER A CA 1
ATOM 1615 C C . SER A 1 199 ? 24.403 0.200 2.393 1.00 61.53 199 SER A C 1
ATOM 1617 O O . SER A 1 199 ? 23.634 0.219 1.432 1.00 61.53 199 SER A O 1
ATOM 1619 N N . ILE A 1 200 ? 24.933 1.318 2.909 1.00 63.84 200 ILE A N 1
ATOM 1620 C CA . ILE A 1 200 ? 24.715 2.653 2.340 1.00 63.84 200 ILE A CA 1
ATOM 1621 C C . ILE A 1 200 ? 25.227 2.678 0.900 1.00 63.84 200 ILE A C 1
ATOM 1623 O O . ILE A 1 200 ? 24.476 3.081 0.021 1.00 63.84 200 ILE A O 1
ATOM 1627 N N . LEU A 1 201 ? 26.443 2.198 0.636 1.00 68.12 201 LEU A N 1
ATOM 1628 C CA . LEU A 1 201 ? 27.055 2.149 -0.695 1.00 68.12 201 LEU A CA 1
ATOM 1629 C C . LEU A 1 201 ? 26.312 1.226 -1.661 1.00 68.12 201 LEU A C 1
ATOM 1631 O O . LEU A 1 201 ? 26.122 1.587 -2.815 1.00 68.12 201 LEU A O 1
ATOM 1635 N N . THR A 1 202 ? 25.842 0.068 -1.202 1.00 64.38 202 THR A N 1
ATOM 1636 C CA . THR A 1 202 ? 25.076 -0.885 -2.020 1.00 64.38 202 THR A CA 1
ATOM 1637 C C . THR A 1 202 ? 23.708 -0.310 -2.369 1.00 64.38 202 THR A C 1
ATOM 1639 O O . THR A 1 202 ? 23.300 -0.329 -3.529 1.00 64.38 202 THR A O 1
ATOM 1642 N N . TYR A 1 203 ? 23.015 0.286 -1.394 1.00 62.22 203 TYR A N 1
ATOM 1643 C CA . TYR A 1 203 ? 21.763 1.003 -1.629 1.00 62.22 203 TYR A CA 1
ATOM 1644 C C . TYR A 1 203 ? 21.973 2.213 -2.551 1.00 62.22 203 TYR A C 1
ATOM 1646 O O . TYR A 1 203 ? 21.193 2.458 -3.474 1.00 62.22 203 TYR A O 1
ATOM 1654 N N . GLN A 1 204 ? 23.054 2.964 -2.335 1.00 62.66 204 GLN A N 1
ATOM 1655 C CA . GLN A 1 204 ? 23.441 4.114 -3.142 1.00 62.66 204 GLN A CA 1
ATOM 1656 C C . GLN A 1 204 ? 23.735 3.719 -4.587 1.00 62.66 204 GLN A C 1
ATOM 1658 O O . GLN A 1 204 ? 23.159 4.326 -5.485 1.00 62.66 204 GLN A O 1
ATOM 1663 N N . GLY A 1 205 ? 24.579 2.707 -4.786 1.00 60.78 205 GLY A N 1
ATOM 1664 C CA . GLY A 1 205 ? 24.999 2.176 -6.078 1.00 60.78 205 GLY A CA 1
ATOM 1665 C C . GLY A 1 205 ? 23.846 1.535 -6.841 1.00 60.78 205 GLY A C 1
ATOM 1666 O O . GLY A 1 205 ? 23.673 1.816 -8.023 1.00 60.78 205 GLY A O 1
ATOM 1667 N N . GLY A 1 206 ? 22.979 0.781 -6.157 1.00 58.84 206 GLY A N 1
ATOM 1668 C CA . GLY A 1 206 ? 21.753 0.240 -6.749 1.00 58.84 206 GLY A CA 1
ATOM 1669 C C . GLY A 1 206 ? 20.795 1.336 -7.223 1.00 58.84 206 GLY A C 1
ATOM 1670 O O . GLY A 1 206 ? 20.230 1.241 -8.308 1.00 58.84 206 GLY A O 1
ATOM 1671 N N . SER A 1 207 ? 20.665 2.418 -6.452 1.00 53.16 207 SER A N 1
ATOM 1672 C CA . SER A 1 207 ? 19.843 3.575 -6.828 1.00 53.16 207 SER A CA 1
ATOM 1673 C C . SER A 1 207 ? 20.520 4.513 -7.843 1.00 53.16 207 SER A C 1
ATOM 1675 O O . SER A 1 207 ? 19.821 5.247 -8.531 1.00 53.16 207 SER A O 1
ATOM 1677 N N . ALA A 1 208 ? 21.848 4.499 -7.974 1.00 55.03 208 ALA A N 1
ATOM 1678 C CA . ALA A 1 208 ? 22.571 5.236 -9.013 1.00 55.03 208 ALA A CA 1
ATOM 1679 C C . ALA A 1 208 ? 22.557 4.513 -10.370 1.00 55.03 208 ALA A C 1
ATOM 1681 O O . ALA A 1 208 ? 22.543 5.160 -11.415 1.00 55.03 208 ALA A O 1
ATOM 1682 N N . ALA A 1 209 ? 22.524 3.177 -10.359 1.00 53.47 209 ALA A N 1
ATOM 1683 C CA . ALA A 1 209 ? 22.375 2.354 -11.559 1.00 53.47 209 ALA A CA 1
ATOM 1684 C C . ALA A 1 209 ? 20.979 2.488 -12.194 1.00 53.47 209 ALA A C 1
ATOM 1686 O O . ALA A 1 209 ? 20.808 2.284 -13.398 1.00 53.47 209 ALA A O 1
ATOM 1687 N N . THR A 1 210 ? 19.969 2.866 -11.407 1.00 51.38 210 THR A N 1
ATOM 1688 C CA . THR A 1 210 ? 18.664 3.280 -11.921 1.00 51.38 210 THR A CA 1
ATOM 1689 C C . THR A 1 210 ? 18.729 4.747 -12.336 1.00 51.38 210 THR A C 1
ATOM 1691 O O . THR A 1 210 ? 18.632 5.637 -11.496 1.00 51.38 210 THR A O 1
ATOM 1694 N N . VAL A 1 211 ? 18.885 5.008 -13.638 1.00 49.47 211 VAL A N 1
ATOM 1695 C CA . VAL A 1 211 ? 18.774 6.356 -14.225 1.00 49.47 211 VAL A CA 1
ATOM 1696 C C . VAL A 1 211 ? 17.308 6.792 -14.181 1.00 49.47 211 VAL A C 1
ATOM 1698 O O . VAL A 1 211 ? 16.608 6.779 -15.192 1.00 49.47 211 VAL A O 1
ATOM 1701 N N . ASP A 1 212 ? 16.818 7.115 -12.989 1.00 52.56 212 ASP A N 1
ATOM 1702 C CA . ASP A 1 212 ? 15.471 7.627 -12.780 1.00 52.56 212 ASP A CA 1
ATOM 1703 C C . ASP A 1 212 ? 15.554 9.077 -12.309 1.00 52.56 212 ASP A C 1
ATOM 1705 O O . ASP A 1 212 ? 16.289 9.396 -11.371 1.00 52.56 212 ASP A O 1
ATOM 1709 N N . ARG A 1 213 ? 14.827 9.974 -12.984 1.00 49.97 213 ARG A N 1
ATOM 1710 C CA . ARG A 1 213 ? 14.961 11.437 -12.820 1.00 49.97 213 ARG A CA 1
ATOM 1711 C C . ARG A 1 213 ? 14.518 11.951 -11.447 1.00 49.97 213 ARG A C 1
ATOM 1713 O O . ARG A 1 213 ? 14.852 13.073 -11.095 1.00 49.97 213 ARG A O 1
ATOM 1720 N N . ALA A 1 214 ? 13.827 11.117 -10.671 1.00 47.59 214 ALA A N 1
ATOM 1721 C CA . ALA A 1 214 ? 13.487 11.374 -9.273 1.00 47.59 214 ALA A CA 1
ATOM 1722 C C . ALA A 1 214 ? 14.657 11.111 -8.301 1.00 47.59 214 ALA A C 1
ATOM 1724 O O . ALA A 1 214 ? 14.562 11.406 -7.111 1.00 47.59 214 ALA A O 1
ATOM 1725 N N . THR A 1 215 ? 15.776 10.564 -8.784 1.00 53.22 215 THR A N 1
ATOM 1726 C CA . THR A 1 215 ? 16.960 10.283 -7.968 1.00 53.22 215 THR A CA 1
ATOM 1727 C C . THR A 1 215 ? 17.864 11.509 -7.946 1.00 53.22 215 THR A C 1
ATOM 1729 O O . THR A 1 215 ? 18.921 11.537 -8.576 1.00 53.22 215 THR A O 1
ATOM 1732 N N . TYR A 1 216 ? 17.456 12.559 -7.235 1.00 52.41 216 TYR A N 1
ATOM 1733 C CA . TYR A 1 216 ? 18.315 13.723 -7.049 1.00 52.41 216 TYR A CA 1
ATOM 1734 C C . TYR A 1 216 ? 19.421 13.393 -6.038 1.00 52.41 216 TYR A C 1
ATOM 1736 O O . TYR A 1 216 ? 19.333 13.639 -4.838 1.00 52.41 216 TYR A O 1
ATOM 1744 N N . LYS A 1 217 ? 20.481 12.754 -6.532 1.00 56.88 217 LYS A N 1
ATOM 1745 C CA . LYS A 1 217 ? 21.703 12.491 -5.775 1.00 56.88 217 LYS A CA 1
ATOM 1746 C C . LYS A 1 217 ? 22.800 13.395 -6.298 1.00 56.88 217 LYS A C 1
ATOM 1748 O O . LYS A 1 217 ? 23.174 13.331 -7.461 1.00 56.88 217 LYS A O 1
ATOM 1753 N N . MET A 1 218 ? 23.298 14.260 -5.421 1.00 50.50 218 MET A N 1
ATOM 1754 C CA . MET A 1 218 ? 24.381 15.187 -5.755 1.00 50.50 218 MET A CA 1
ATOM 1755 C C . MET A 1 218 ? 25.757 14.521 -5.680 1.00 50.50 218 MET A C 1
ATOM 1757 O O . MET A 1 218 ? 26.651 14.925 -6.409 1.00 50.50 218 MET A O 1
ATOM 1761 N N . VAL A 1 219 ? 25.937 13.522 -4.808 1.00 54.47 219 VAL A N 1
ATOM 1762 C CA . VAL A 1 219 ? 27.204 12.798 -4.628 1.00 54.47 219 VAL A CA 1
ATOM 1763 C C . VAL A 1 219 ? 26.886 11.415 -4.057 1.00 54.47 219 VAL A C 1
ATOM 1765 O O . VAL A 1 219 ? 26.228 11.332 -3.018 1.00 54.47 219 VAL A O 1
ATOM 1768 N N . ILE A 1 220 ? 27.337 10.347 -4.721 1.00 58.03 220 ILE A N 1
ATOM 1769 C CA . ILE A 1 220 ? 27.451 9.025 -4.093 1.00 58.03 220 ILE A CA 1
ATOM 1770 C C . ILE A 1 220 ? 28.671 9.128 -3.176 1.00 58.03 220 ILE A C 1
ATOM 1772 O O . ILE A 1 220 ? 29.759 9.395 -3.683 1.00 58.03 220 ILE A O 1
ATOM 1776 N N . PRO A 1 221 ? 28.517 9.036 -1.847 1.00 60.16 221 PRO A N 1
ATOM 1777 C CA . PRO A 1 221 ? 29.664 9.085 -0.960 1.00 60.16 221 PRO A CA 1
ATOM 1778 C C . PRO A 1 221 ? 30.509 7.833 -1.203 1.00 60.16 221 PRO A C 1
ATOM 1780 O O . PRO A 1 221 ? 29.942 6.750 -1.259 1.00 60.16 221 PRO A O 1
ATOM 1783 N N . ASP A 1 222 ? 31.828 7.958 -1.304 1.00 59.62 222 ASP A N 1
ATOM 1784 C CA . ASP A 1 222 ? 32.740 6.808 -1.296 1.00 59.62 222 ASP A CA 1
ATOM 1785 C C . ASP A 1 222 ? 33.064 6.382 0.144 1.00 59.62 222 ASP A C 1
ATOM 1787 O O . ASP A 1 222 ? 32.890 7.167 1.083 1.00 59.62 222 ASP A O 1
ATOM 1791 N N . MET A 1 223 ? 33.603 5.168 0.330 1.00 56.94 223 MET A N 1
ATOM 1792 C CA . MET A 1 223 ? 34.058 4.640 1.635 1.00 56.94 223 MET A CA 1
ATOM 1793 C C . MET A 1 223 ? 34.875 5.669 2.442 1.00 56.94 223 MET A C 1
ATOM 1795 O O . MET A 1 223 ? 34.665 5.832 3.640 1.00 56.94 223 MET A O 1
ATOM 1799 N N . ALA A 1 224 ? 35.755 6.425 1.774 1.00 56.84 224 ALA A N 1
ATOM 1800 C CA . ALA A 1 224 ? 36.597 7.449 2.398 1.00 56.84 224 ALA A CA 1
ATOM 1801 C C . ALA A 1 224 ? 35.811 8.653 2.958 1.00 56.84 224 ALA A C 1
ATOM 1803 O O . ALA A 1 224 ? 36.279 9.330 3.868 1.00 56.84 224 ALA A O 1
ATOM 1804 N N . THR A 1 225 ? 34.612 8.920 2.432 1.00 60.50 225 THR A N 1
ATOM 1805 C CA . THR A 1 225 ? 33.751 10.041 2.850 1.00 60.50 225 THR A CA 1
ATOM 1806 C C . THR A 1 225 ? 32.739 9.671 3.934 1.00 60.50 225 THR A C 1
ATOM 1808 O O . THR A 1 225 ? 32.202 10.572 4.570 1.00 60.50 225 THR A O 1
ATOM 1811 N N . LEU A 1 226 ? 32.497 8.373 4.159 1.00 61.69 226 LEU A N 1
ATOM 1812 C CA . LEU A 1 226 ? 31.588 7.836 5.185 1.00 61.69 226 LEU A CA 1
ATOM 1813 C C . LEU A 1 226 ? 32.323 7.207 6.384 1.00 61.69 226 LEU A C 1
ATOM 1815 O O . LEU A 1 226 ? 31.673 6.710 7.300 1.00 61.69 226 LEU A O 1
ATOM 1819 N N . GLY A 1 227 ? 33.660 7.228 6.397 1.00 61.53 227 GLY A N 1
ATOM 1820 C CA . GLY A 1 227 ? 34.511 6.497 7.349 1.00 61.53 227 GLY A CA 1
ATOM 1821 C C . GLY A 1 227 ? 34.516 6.997 8.801 1.00 61.53 227 GLY A C 1
ATOM 1822 O O . GLY A 1 227 ? 35.438 6.687 9.540 1.00 61.53 227 GLY A O 1
ATOM 1823 N N . ASN A 1 228 ? 33.548 7.820 9.215 1.00 66.00 228 ASN A N 1
ATOM 1824 C CA . ASN A 1 228 ? 33.377 8.219 10.616 1.00 66.00 228 ASN A CA 1
ATOM 1825 C C . ASN A 1 228 ? 31.893 8.508 10.916 1.00 66.00 228 ASN A C 1
ATOM 1827 O O . ASN A 1 228 ? 31.186 9.093 10.094 1.00 66.00 228 ASN A O 1
ATOM 1831 N N . VAL A 1 229 ? 31.427 8.184 12.124 1.00 66.62 229 VAL A N 1
ATOM 1832 C CA . VAL A 1 229 ? 30.075 8.449 12.657 1.00 66.62 229 VAL A CA 1
ATOM 1833 C C . VAL A 1 229 ? 29.589 9.883 12.402 1.00 66.62 229 VAL A C 1
ATOM 1835 O O . VAL A 1 229 ? 28.418 10.093 12.076 1.00 66.62 229 VAL A O 1
ATOM 1838 N N . PHE A 1 230 ? 30.474 10.881 12.487 1.00 69.50 230 PHE A N 1
ATOM 1839 C CA . PHE A 1 230 ? 30.116 12.272 12.180 1.00 69.50 230 PHE A CA 1
ATOM 1840 C C . PHE A 1 230 ? 29.714 12.468 10.707 1.00 69.50 230 PHE A C 1
ATOM 1842 O O . PHE A 1 230 ? 28.716 13.126 10.410 1.00 69.50 230 PHE A O 1
ATOM 1849 N N . SER A 1 231 ? 30.446 11.847 9.780 1.00 65.44 231 SER A N 1
ATOM 1850 C CA . SER A 1 231 ? 30.147 11.907 8.344 1.00 65.44 231 SER A CA 1
ATOM 1851 C C . SER A 1 231 ? 28.853 11.170 7.986 1.00 65.44 231 SER A C 1
ATOM 1853 O O . SER A 1 231 ? 28.062 11.671 7.188 1.00 65.44 231 SER A O 1
ATOM 1855 N N . ILE A 1 232 ? 28.574 10.049 8.660 1.00 66.50 232 ILE A N 1
ATOM 1856 C CA . ILE A 1 232 ? 27.311 9.309 8.543 1.00 66.50 232 ILE A CA 1
ATOM 1857 C C . ILE A 1 232 ? 26.144 10.170 9.045 1.00 66.50 232 ILE A C 1
ATOM 1859 O O . ILE A 1 232 ? 25.111 10.264 8.384 1.00 66.50 232 ILE A O 1
ATOM 1863 N N . SER A 1 233 ? 26.317 10.860 10.174 1.00 66.06 233 SER A N 1
ATOM 1864 C CA . SER A 1 233 ? 25.290 11.746 10.739 1.00 66.06 233 SER A CA 1
ATOM 1865 C C . SER A 1 233 ? 24.968 12.909 9.795 1.00 66.06 233 SER A C 1
ATOM 1867 O O . SER A 1 233 ? 23.803 13.178 9.505 1.00 66.06 233 SER A O 1
ATOM 1869 N N . MET A 1 234 ? 25.995 13.554 9.234 1.00 67.38 234 MET A N 1
ATOM 1870 C CA . MET A 1 234 ? 25.822 14.616 8.237 1.00 67.38 234 MET A CA 1
ATOM 1871 C C . MET A 1 234 ? 25.200 14.103 6.936 1.00 67.38 234 MET A C 1
ATOM 1873 O O . MET A 1 234 ? 24.388 14.802 6.328 1.00 67.38 234 MET A O 1
ATOM 1877 N N . PHE A 1 235 ? 25.536 12.880 6.522 1.00 69.62 235 PHE A N 1
ATOM 1878 C CA . PHE A 1 235 ? 24.916 12.224 5.377 1.00 69.62 235 PHE A CA 1
ATOM 1879 C C . PHE A 1 235 ? 23.413 11.998 5.595 1.00 69.62 235 PHE A C 1
ATOM 1881 O O . PHE A 1 235 ? 22.627 12.324 4.709 1.00 69.62 235 PHE A O 1
ATOM 1888 N N . ILE A 1 236 ? 23.001 11.520 6.774 1.00 67.69 236 ILE A N 1
ATOM 1889 C CA . ILE A 1 236 ? 21.583 11.328 7.120 1.00 67.69 236 ILE A CA 1
ATOM 1890 C C . ILE A 1 236 ? 20.839 12.666 7.111 1.00 67.69 236 ILE A C 1
ATOM 1892 O O . ILE A 1 236 ? 19.786 12.770 6.485 1.00 67.69 236 ILE A O 1
ATOM 1896 N N . ILE A 1 237 ? 21.397 13.701 7.747 1.00 67.12 237 ILE A N 1
ATOM 1897 C CA . ILE A 1 237 ? 20.791 15.041 7.785 1.00 67.12 237 ILE A CA 1
ATOM 1898 C C . ILE A 1 237 ? 20.630 15.587 6.364 1.00 67.12 237 ILE A C 1
ATOM 1900 O O . ILE A 1 237 ? 19.546 16.023 5.979 1.00 67.12 237 ILE A O 1
ATOM 1904 N N . LYS A 1 238 ? 21.684 15.518 5.546 1.00 70.75 238 LYS A N 1
ATOM 1905 C CA . LYS A 1 238 ? 21.638 15.982 4.158 1.00 70.75 238 LYS A CA 1
ATOM 1906 C C . LYS A 1 238 ? 20.639 15.173 3.332 1.00 70.75 238 LYS A C 1
ATOM 1908 O O . LYS A 1 238 ? 19.827 15.769 2.636 1.00 70.75 238 LYS A O 1
ATOM 1913 N N . GLY A 1 239 ? 20.652 13.846 3.447 1.00 67.06 239 GLY A N 1
ATOM 1914 C CA . GLY A 1 239 ? 19.717 12.956 2.760 1.00 67.06 239 GLY A CA 1
ATOM 1915 C C . GLY A 1 239 ? 18.262 13.232 3.135 1.00 67.06 239 GLY A C 1
ATOM 1916 O O . GLY A 1 239 ? 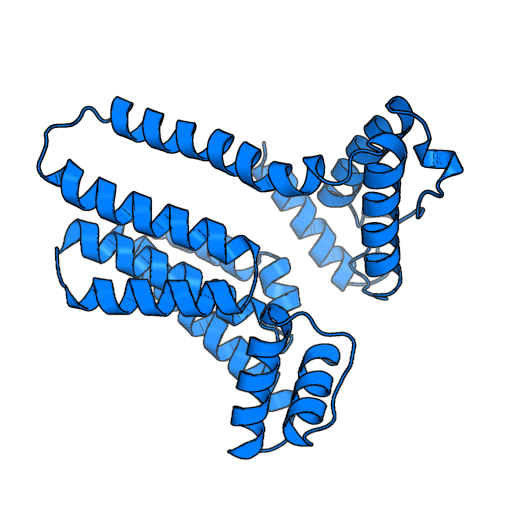17.398 13.225 2.265 1.00 67.06 239 GLY A O 1
ATOM 1917 N N . PHE A 1 240 ? 17.998 13.565 4.399 1.00 68.31 240 PHE A N 1
ATOM 1918 C CA . PHE A 1 240 ? 16.679 13.977 4.868 1.00 68.31 240 PHE A CA 1
ATOM 1919 C C . PHE A 1 240 ? 16.210 15.280 4.208 1.00 68.31 240 PHE A C 1
ATOM 1921 O O . PHE A 1 240 ? 15.103 15.327 3.674 1.00 68.31 240 PHE A O 1
ATOM 1928 N N . PHE A 1 241 ? 17.055 16.314 4.160 1.00 72.31 241 PHE A N 1
ATOM 1929 C CA . PHE A 1 241 ? 16.718 17.562 3.464 1.00 72.31 241 PHE A CA 1
ATOM 1930 C C . PHE A 1 241 ? 16.554 17.366 1.956 1.00 72.31 241 PHE A C 1
ATOM 1932 O O . PHE A 1 241 ? 15.651 17.948 1.363 1.00 72.31 241 PHE A O 1
ATOM 1939 N N . GLN A 1 242 ? 17.382 16.525 1.336 1.00 72.12 242 GLN A N 1
ATOM 1940 C CA . GLN A 1 242 ? 17.247 16.208 -0.084 1.00 72.12 242 GLN A CA 1
ATOM 1941 C C . GLN A 1 242 ? 15.940 15.470 -0.371 1.00 72.12 242 GLN A C 1
ATOM 1943 O O . GLN A 1 242 ? 15.217 15.845 -1.285 1.00 72.12 242 GLN A O 1
ATOM 1948 N N . TYR A 1 243 ? 15.589 14.487 0.456 1.00 67.12 243 TYR A N 1
ATOM 1949 C CA . TYR A 1 243 ? 14.320 13.772 0.363 1.00 67.12 243 TYR A CA 1
ATOM 1950 C C . TYR A 1 243 ? 13.100 14.683 0.563 1.00 67.12 243 TYR A C 1
ATOM 1952 O O . TYR A 1 243 ? 12.055 14.461 -0.046 1.00 67.12 243 TYR A O 1
ATOM 1960 N N . LEU A 1 244 ? 13.213 15.688 1.433 1.00 67.25 244 LEU A N 1
ATOM 1961 C CA . LEU A 1 244 ? 12.118 16.607 1.728 1.00 67.25 244 LEU A CA 1
ATOM 1962 C C . LEU A 1 244 ? 11.974 17.758 0.740 1.00 67.25 244 LEU A C 1
ATOM 1964 O O . LEU A 1 244 ? 10.884 18.310 0.674 1.00 67.25 244 LEU A O 1
ATOM 1968 N N . LEU A 1 245 ? 13.041 18.174 0.052 1.00 74.81 245 LEU A N 1
ATOM 1969 C CA . LEU A 1 245 ? 13.058 19.452 -0.669 1.00 74.81 245 LEU A CA 1
ATOM 1970 C C . LEU A 1 245 ? 13.566 19.368 -2.115 1.00 74.81 245 LEU A C 1
ATOM 1972 O O . LEU A 1 245 ? 13.359 20.320 -2.862 1.00 74.81 245 LEU A O 1
ATOM 1976 N N . GLU A 1 246 ? 14.233 18.291 -2.545 1.00 75.44 246 GLU A N 1
ATOM 1977 C CA . GLU A 1 246 ? 14.671 18.174 -3.945 1.00 75.44 246 GLU A CA 1
ATOM 1978 C C . GLU A 1 246 ? 13.550 17.608 -4.837 1.00 75.44 246 GLU A C 1
ATOM 1980 O O . GLU A 1 246 ? 12.945 16.612 -4.467 1.00 75.44 246 GLU A O 1
ATOM 1985 N N . PRO A 1 247 ? 13.265 18.187 -6.017 1.00 70.56 247 PRO A N 1
ATOM 1986 C CA . PRO A 1 247 ? 14.031 19.236 -6.678 1.00 70.56 247 PRO A CA 1
ATOM 1987 C C . PRO A 1 247 ? 13.746 20.623 -6.106 1.00 70.56 247 PRO A C 1
ATOM 1989 O O . PRO A 1 247 ? 12.604 21.049 -5.980 1.00 70.56 247 PRO A O 1
ATOM 1992 N N . MET A 1 248 ? 14.822 21.357 -5.834 1.00 81.94 248 MET A N 1
ATOM 1993 C CA . MET A 1 248 ? 14.735 22.769 -5.475 1.00 81.94 248 MET A CA 1
ATOM 1994 C C . MET A 1 248 ? 14.327 23.610 -6.696 1.00 81.94 248 MET A C 1
ATOM 1996 O O . MET A 1 248 ? 14.690 23.238 -7.819 1.00 81.94 248 MET A O 1
ATOM 2000 N N . PRO A 1 249 ? 13.690 24.784 -6.509 1.00 80.00 249 PRO A N 1
ATOM 2001 C CA . PRO A 1 249 ? 13.211 25.616 -7.615 1.00 80.00 249 PRO A CA 1
ATOM 2002 C C . PRO A 1 249 ? 14.269 25.930 -8.686 1.00 80.00 249 PRO A C 1
ATOM 2004 O O . PRO A 1 249 ? 13.974 25.980 -9.875 1.00 80.00 249 PRO A O 1
ATOM 2007 N N . TRP A 1 250 ? 15.529 26.095 -8.277 1.00 82.88 250 TRP A N 1
ATOM 2008 C CA . TRP A 1 250 ? 16.665 26.403 -9.157 1.00 82.88 250 TRP A CA 1
ATOM 2009 C C . TRP A 1 250 ? 17.304 25.177 -9.833 1.00 82.88 250 TRP A C 1
ATOM 2011 O O . TRP A 1 250 ? 18.280 25.323 -10.564 1.00 82.88 250 TRP A O 1
ATOM 2021 N N . ARG A 1 251 ? 16.797 23.962 -9.585 1.00 74.12 251 ARG A N 1
ATOM 2022 C CA . ARG A 1 251 ? 17.294 22.700 -10.169 1.00 74.12 251 ARG A CA 1
ATOM 2023 C C . ARG A 1 251 ? 16.269 22.014 -11.072 1.00 74.12 251 ARG A C 1
ATOM 2025 O O . ARG A 1 251 ? 16.512 20.898 -11.524 1.00 74.12 251 ARG A O 1
ATOM 2032 N N . MET A 1 252 ? 15.142 22.674 -11.332 1.00 79.06 252 MET A N 1
ATOM 2033 C CA . MET A 1 252 ? 14.105 22.160 -12.217 1.00 79.06 252 MET A CA 1
ATOM 2034 C C . MET A 1 252 ? 14.583 22.231 -13.670 1.00 79.06 252 MET A C 1
ATOM 2036 O O . MET A 1 252 ? 14.807 23.304 -14.223 1.00 79.06 252 MET A O 1
ATOM 2040 N N . SER A 1 253 ? 14.742 21.065 -14.281 1.00 79.00 253 SER A N 1
ATOM 2041 C CA . SER A 1 253 ? 15.117 20.874 -15.684 1.00 79.00 253 SER A CA 1
ATOM 2042 C C . SER A 1 253 ? 13.921 20.506 -16.564 1.00 79.00 253 SER A C 1
ATOM 2044 O O . SER A 1 253 ? 14.001 20.575 -17.791 1.00 79.00 253 SER A O 1
ATOM 2046 N N . SER A 1 254 ? 12.809 20.093 -15.946 1.00 78.62 254 SER A N 1
ATOM 2047 C CA . SER A 1 254 ? 11.612 19.632 -16.640 1.00 78.62 254 SER A CA 1
ATOM 2048 C C . SER A 1 254 ? 10.314 20.011 -15.909 1.00 78.62 254 SER A C 1
ATOM 2050 O O . SER A 1 254 ? 10.334 20.235 -14.700 1.00 78.62 254 SER A O 1
ATOM 2052 N N . PRO A 1 255 ? 9.158 20.025 -16.602 1.00 73.88 255 PRO A N 1
ATOM 2053 C CA . PRO A 1 255 ? 7.854 20.237 -15.966 1.00 73.88 255 PRO A CA 1
ATOM 2054 C C . PRO A 1 255 ? 7.492 19.168 -14.924 1.00 73.88 255 PRO A C 1
ATOM 2056 O O . PRO A 1 255 ? 6.734 19.444 -14.000 1.00 73.88 255 PRO A O 1
ATOM 2059 N N . VAL A 1 256 ? 8.045 17.956 -15.054 1.00 69.44 256 VAL A N 1
ATOM 2060 C CA . VAL A 1 256 ? 7.862 16.872 -14.074 1.00 69.44 256 VAL A CA 1
ATOM 2061 C C . VAL A 1 256 ? 8.536 17.235 -12.748 1.00 69.44 256 VAL A C 1
ATOM 2063 O O . VAL A 1 256 ? 7.983 16.962 -11.687 1.00 69.44 256 VAL A O 1
ATOM 2066 N N . ASP A 1 257 ? 9.667 17.941 -12.797 1.00 72.00 257 ASP A N 1
ATOM 2067 C CA . ASP A 1 257 ? 10.405 18.383 -11.609 1.00 72.00 257 ASP A CA 1
ATOM 2068 C C . ASP A 1 257 ? 9.574 19.386 -10.790 1.00 72.00 257 ASP A C 1
ATOM 2070 O O . ASP A 1 257 ? 9.590 19.361 -9.563 1.00 72.00 257 ASP A O 1
ATOM 2074 N N . ALA A 1 258 ? 8.771 20.225 -11.453 1.00 76.25 258 ALA A N 1
ATOM 2075 C CA . ALA A 1 258 ? 7.872 21.157 -10.771 1.00 76.25 258 ALA A CA 1
ATOM 2076 C C . ALA A 1 258 ? 6.772 20.432 -9.978 1.00 76.25 258 ALA A C 1
ATOM 2078 O O . ALA A 1 258 ? 6.423 20.855 -8.875 1.00 76.25 258 ALA A O 1
ATOM 2079 N N . VAL A 1 259 ? 6.257 19.314 -10.502 1.00 76.62 259 VAL A N 1
ATOM 2080 C CA . VAL A 1 259 ? 5.277 18.474 -9.795 1.00 76.62 259 VAL A CA 1
ATOM 2081 C C . VAL A 1 259 ? 5.910 17.834 -8.554 1.00 76.62 259 VAL A C 1
ATOM 2083 O O . VAL A 1 259 ? 5.308 17.872 -7.481 1.00 76.62 259 VAL A O 1
ATOM 2086 N N . LEU A 1 260 ? 7.144 17.330 -8.674 1.00 70.88 260 LEU A N 1
ATOM 2087 C CA . LEU A 1 260 ? 7.903 16.744 -7.558 1.00 70.88 260 LEU A CA 1
ATOM 2088 C C . LEU A 1 260 ? 8.219 17.775 -6.458 1.00 70.88 260 LEU A C 1
ATOM 2090 O O . LEU A 1 260 ? 8.132 17.481 -5.267 1.00 70.88 260 LEU A O 1
ATOM 2094 N N . MET A 1 261 ? 8.543 19.016 -6.832 1.00 80.88 261 MET A N 1
ATOM 2095 C CA . MET A 1 261 ? 8.783 20.097 -5.870 1.00 80.88 261 MET A CA 1
ATOM 2096 C C . MET A 1 261 ? 7.525 20.429 -5.052 1.00 80.88 261 MET A C 1
ATOM 2098 O O . MET A 1 261 ? 7.602 20.635 -3.836 1.00 80.88 261 MET A O 1
ATOM 2102 N N . VAL A 1 262 ? 6.356 20.475 -5.704 1.00 77.75 262 VAL A N 1
ATOM 2103 C CA . VAL A 1 262 ? 5.068 20.718 -5.032 1.00 77.75 262 VAL A CA 1
ATOM 2104 C C . VAL A 1 262 ? 4.742 19.584 -4.064 1.00 77.75 262 VAL A C 1
ATOM 2106 O O . VAL A 1 262 ? 4.375 19.850 -2.922 1.00 77.75 262 VAL A O 1
ATOM 2109 N N . GLU A 1 263 ? 4.938 18.332 -4.479 1.00 73.06 263 GLU A N 1
ATOM 2110 C CA . GLU A 1 263 ? 4.859 17.150 -3.612 1.00 73.06 263 GLU A CA 1
ATOM 2111 C C . GLU A 1 263 ? 5.663 17.332 -2.322 1.00 73.06 263 GLU A C 1
ATOM 2113 O O . GLU A 1 263 ? 5.181 17.057 -1.221 1.00 73.06 263 GLU A O 1
ATOM 2118 N N . ASN A 1 264 ? 6.908 17.769 -2.475 1.00 75.81 264 ASN A N 1
ATOM 2119 C CA . ASN A 1 264 ? 7.887 17.737 -1.405 1.00 75.81 264 ASN A CA 1
ATOM 2120 C C . ASN A 1 264 ? 7.617 18.884 -0.432 1.00 75.81 264 ASN A C 1
ATOM 2122 O O . ASN A 1 264 ? 7.627 18.696 0.784 1.00 75.81 264 ASN A O 1
ATOM 2126 N N . SER A 1 265 ? 7.174 20.021 -0.968 1.00 78.31 265 SER A N 1
ATOM 2127 C CA . SER A 1 265 ? 6.623 21.129 -0.189 1.00 78.31 265 SER A CA 1
ATOM 2128 C C . SER A 1 265 ? 5.378 20.712 0.604 1.00 78.31 265 SER A C 1
ATOM 2130 O O . SER A 1 265 ? 5.282 21.009 1.793 1.00 78.31 265 SER A O 1
ATOM 2132 N N . LEU A 1 266 ? 4.446 19.970 -0.008 1.00 71.50 266 LEU A N 1
A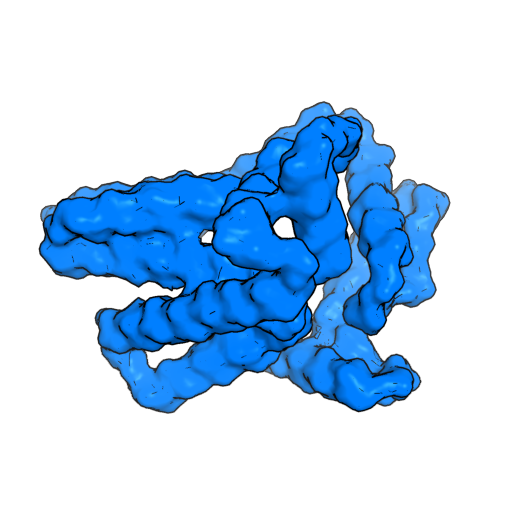TOM 2133 C CA . LEU A 1 266 ? 3.273 19.432 0.691 1.00 71.50 266 LEU A CA 1
ATOM 2134 C C . LEU A 1 266 ? 3.672 18.439 1.788 1.00 71.50 266 LEU A C 1
ATOM 2136 O O . LEU A 1 266 ? 3.091 18.466 2.868 1.00 71.50 266 LEU A O 1
ATOM 2140 N N . ARG A 1 267 ? 4.683 17.594 1.553 1.00 69.62 267 ARG A N 1
ATOM 2141 C CA . ARG A 1 267 ? 5.220 16.669 2.561 1.00 69.62 267 ARG A CA 1
ATOM 2142 C C . ARG A 1 267 ? 5.776 17.421 3.770 1.00 69.62 267 ARG A C 1
ATOM 2144 O O . ARG A 1 267 ? 5.480 17.032 4.894 1.00 69.62 267 ARG A O 1
ATOM 2151 N N . VAL A 1 268 ? 6.528 18.501 3.554 1.00 72.06 268 VAL A N 1
ATOM 2152 C CA . VAL A 1 268 ? 7.043 19.354 4.639 1.00 72.06 268 VAL A CA 1
ATOM 2153 C C . VAL A 1 268 ? 5.899 20.001 5.420 1.00 72.06 268 VAL A C 1
ATOM 2155 O O . VAL A 1 268 ? 5.901 19.936 6.644 1.00 72.06 268 VAL A O 1
ATOM 2158 N N . ILE A 1 269 ? 4.902 20.554 4.722 1.00 75.94 269 ILE A N 1
ATOM 2159 C CA . ILE A 1 269 ? 3.720 21.184 5.336 1.00 75.94 269 ILE A CA 1
ATOM 2160 C C . ILE A 1 269 ? 2.865 20.176 6.118 1.00 75.94 269 ILE A C 1
ATOM 2162 O O . ILE A 1 269 ? 2.167 20.566 7.035 1.00 75.94 269 ILE A O 1
ATOM 2166 N N . LEU A 1 270 ? 2.869 18.892 5.758 1.00 63.50 270 LEU A N 1
ATOM 2167 C CA . LEU A 1 270 ? 2.074 17.870 6.452 1.00 63.50 270 LEU A CA 1
ATOM 2168 C C . LEU A 1 270 ? 2.793 17.248 7.656 1.00 63.50 270 LEU A C 1
ATOM 2170 O O . LEU A 1 270 ? 2.145 16.618 8.489 1.00 63.50 270 LEU A O 1
ATOM 2174 N N . ILE A 1 271 ? 4.119 17.377 7.728 1.00 69.00 271 ILE A N 1
ATOM 2175 C CA . ILE A 1 271 ? 4.923 16.908 8.865 1.00 69.00 271 ILE A CA 1
ATOM 2176 C C . ILE A 1 271 ? 4.919 17.939 10.014 1.00 69.00 271 ILE A C 1
ATOM 2178 O O . ILE A 1 271 ? 5.173 17.552 11.155 1.00 69.00 271 ILE A O 1
ATOM 2182 N N . TYR A 1 272 ? 4.606 19.209 9.730 1.00 42.16 272 TYR A N 1
ATOM 2183 C CA . TYR A 1 272 ? 4.605 20.341 10.670 1.00 42.16 272 TYR A CA 1
ATOM 2184 C C . TYR A 1 272 ? 3.227 20.991 10.814 1.00 42.16 272 TYR A C 1
ATOM 2186 O O . TYR A 1 272 ? 2.918 21.446 11.938 1.00 42.16 272 TYR A O 1
#

Radius of gyration: 21.44 Å; chains: 1; bounding box: 56×47×54 Å

pLDDT: mean 74.27, std 14.83, range [42.16, 97.38]

Foldseek 3Di:
DCVLLVLLVCVLVVNDDPDDDQLQCVSSVVVVVVCVVPNSDQVVLLVVLLVLLVLLLVLVVVVCVLVVHDPVVNVVVSCCSCLLVCNVVQNSGSHCVSLLSSLVSQLVSLLSCCLPPVDCVSVVSNVVSLVSNCSNDVVSVLVSVVSVVLSVCSNVCVVPPDDPVVNVVVVVVVVVVSVVVVCVVVVVPPVNQCSVLVVLLVVLVVLVVPPDPLPPDPDRDDSVQSNDPVSVVVVVVVVVCCQLAPPPPVNDPDPVRVSVRVSSVVVVVVVD

Secondary structure (DSSP, 8-state):
-HHHHHHHHHHHTT---TT--HHHHHHHHHHHHHHHHS---HHHHHHHHHHHHHHHHHHHHHHHHHTT--HHHHHHHHHHHHH-HHHHHHHSS--THHHHHHHHHHHHHHHHHHHHH--THHHHHHHHHHHHHHHH-THHHHHHHHHHHHHHHHHHHTTS---HHHHHHHHHHHHHHHHHHHHTTTTTS--HHHHHHHHHHHHHHHHHHS--TT---S----HHHHSSHHHHHHHHHHHHHHHHHPSPGGG--SHHHHHHHHHHHHHHHHH-

Sequence (272 aa):
VRRWHGLALLVLKNIESPELNIIDLAYAYFLSFIYSLTTESITITIFLSSVAWVISAFVLLKIMNLFSMSYRNMLIVLILFTFMPSSLINTGSGLREAYQLLFVNLSIYSAVLIYLYRDIRYWFLLVVSLLLVSQLHITFVVFSLFLLSATLISTRLRSVNLDRQFLLRLFLLSIPVYLLISISPLFSLLDMEQGVIASILTYQGGSAATVDRATYKMVIPDMATLGNVFSISMFIIKGFFQYLLEPMPWRMSSPVDAVLMVENSLRVILIY